Protein AF-A0A914S166-F1 (afdb_monomer_lite)

pLDDT: mean 71.84, std 18.14, range [29.52, 93.69]

Foldseek 3Di:
DVVVVVVVVVVVVVCPDLVNLLVLLVVLQVCLLPWQDFDFDDPDDDDDDVVVVVVVVVVVVVCVVVVPDPDDDPDP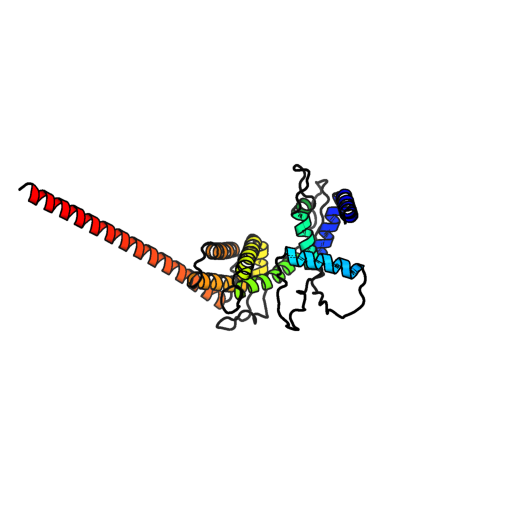VVPGDPRDTSNNVSVVVLVCQQPDDDPPNPDHRSSVVQVVAEEAPPDDDDDDDDPRDHHHDHVVSVLVSLLVVLVVLLLLLQPLLPPDDDDVPVSVVSNVVSLVSLLVQLLDPVSLQVQQVAWDQDPPSVPDPDDDHIFGSNLSLLVSLLVSLVSCVVPVVDPVSNVSSVSSCVSSVVNPPPGDPVSVVSVVVSVVVVVVVVVVVVVVVVVVVVVVVVVVVVVVVVVVVVVVVVVD

Secondary structure (DSSP, 8-state):
-HHHHHHHHHHHHHS-SHHHHHHHHHHHHHHHHH---B-----------HHHHHHHHHHHHHHHHTT--------TTTT-----BHHHHHHHHHHHHHHPPPSSTTS--HHHHHHHH-EETTS-------S----EE-HHHHHHHHHHHHHHHHHHHHHTSSSS-S-HHHHHHHHHHHHHHHHHHHT-HHHHHHHHH-EES--TT---SS---SEEHHHHHHHHHHHHHHHHHHTT--HHHHHHHHHHHHHHGGG--S--HHHHHHHHHHHHHHHHHHHHHHHHHHHHHHHHHHHHHHHHHHHHHHHHHH--

Structure (mmCIF, N/CA/C/O backbone):
data_AF-A0A914S166-F1
#
_entry.id   AF-A0A914S166-F1
#
loop_
_atom_site.group_PDB
_atom_site.id
_atom_site.type_symbol
_atom_site.label_atom_id
_atom_site.label_alt_id
_atom_site.label_comp_id
_atom_site.label_asym_id
_atom_site.label_entity_id
_atom_site.label_seq_id
_atom_site.pdbx_PDB_ins_code
_atom_site.Cartn_x
_atom_site.Cartn_y
_atom_site.Cartn_z
_atom_site.occupancy
_atom_site.B_iso_or_equiv
_atom_site.auth_seq_id
_atom_site.auth_comp_id
_atom_site.auth_asym_id
_atom_site.auth_atom_id
_atom_site.pdbx_PDB_model_num
ATOM 1 N N . MET A 1 1 ? 35.689 -22.144 -7.990 1.00 37.31 1 MET A N 1
ATOM 2 C CA . MET A 1 1 ? 34.820 -21.271 -7.166 1.00 37.31 1 MET A CA 1
ATOM 3 C C . MET A 1 1 ? 35.440 -19.892 -6.905 1.00 37.31 1 MET A C 1
ATOM 5 O O . MET A 1 1 ? 34.821 -18.902 -7.259 1.00 37.31 1 MET A O 1
ATOM 9 N N . ILE A 1 2 ? 36.685 -19.800 -6.417 1.00 35.19 2 ILE A N 1
ATOM 10 C CA . ILE A 1 2 ? 37.398 -18.518 -6.190 1.00 35.19 2 ILE A CA 1
ATOM 11 C C . ILE A 1 2 ? 37.650 -17.719 -7.483 1.00 35.19 2 ILE A C 1
ATOM 13 O O . ILE A 1 2 ? 37.507 -16.504 -7.487 1.00 35.19 2 ILE A O 1
ATOM 17 N N . PHE A 1 3 ? 37.924 -18.393 -8.605 1.00 29.52 3 P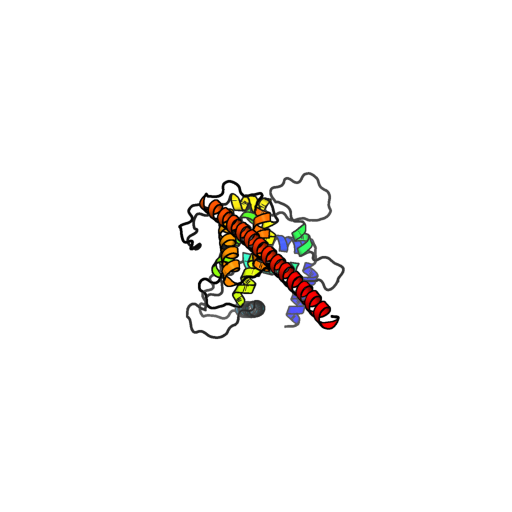HE A N 1
ATOM 18 C CA . PHE A 1 3 ? 38.105 -17.743 -9.913 1.00 29.52 3 PHE A CA 1
ATOM 19 C C . PHE A 1 3 ? 36.840 -17.051 -10.442 1.00 29.52 3 PHE A C 1
ATOM 21 O O . PHE A 1 3 ? 36.934 -15.999 -11.059 1.00 29.52 3 PHE A O 1
ATOM 28 N N . TRP A 1 4 ? 35.655 -17.602 -10.166 1.00 39.66 4 TRP A N 1
ATOM 29 C CA . TRP A 1 4 ? 34.378 -16.983 -10.539 1.00 39.66 4 TRP A CA 1
ATOM 30 C C . TRP A 1 4 ? 34.031 -15.811 -9.631 1.00 39.66 4 TRP A C 1
ATOM 32 O O . TRP A 1 4 ? 33.512 -14.812 -10.111 1.00 39.66 4 TRP A O 1
ATOM 42 N N . TRP A 1 5 ? 34.385 -15.891 -8.348 1.00 41.88 5 TRP A N 1
ATOM 43 C CA . TRP A 1 5 ? 34.299 -14.746 -7.447 1.00 41.88 5 TRP A CA 1
ATOM 44 C C . TRP A 1 5 ? 35.251 -13.633 -7.885 1.00 41.88 5 TRP A C 1
ATOM 46 O O . TRP A 1 5 ? 34.835 -12.490 -7.940 1.00 41.88 5 TRP A O 1
ATOM 56 N N . PHE A 1 6 ? 36.474 -13.953 -8.319 1.00 34.66 6 PHE A N 1
ATOM 57 C CA . PHE A 1 6 ? 37.417 -12.978 -8.880 1.00 34.66 6 PHE A CA 1
ATOM 58 C C . PHE A 1 6 ? 36.983 -12.413 -10.237 1.00 34.66 6 PHE A C 1
ATOM 60 O O . PHE A 1 6 ? 37.240 -11.243 -10.501 1.00 34.66 6 PHE A O 1
ATOM 67 N N . TYR A 1 7 ? 36.320 -13.201 -11.089 1.00 41.81 7 TYR A N 1
ATOM 68 C CA . TYR A 1 7 ? 35.818 -12.748 -12.391 1.00 41.81 7 TYR A CA 1
ATOM 69 C C . TYR A 1 7 ? 34.536 -11.920 -12.251 1.00 41.81 7 TYR A C 1
ATOM 71 O O . TYR A 1 7 ? 34.407 -10.888 -12.898 1.00 41.81 7 TYR A O 1
ATOM 79 N N . ALA A 1 8 ? 33.632 -12.305 -11.345 1.00 47.47 8 ALA A N 1
ATOM 80 C CA . ALA A 1 8 ? 32.478 -11.504 -10.954 1.00 47.47 8 ALA A CA 1
ATOM 81 C C . ALA A 1 8 ? 32.918 -10.230 -10.226 1.00 47.47 8 ALA A C 1
ATOM 83 O O . ALA A 1 8 ? 32.389 -9.175 -10.529 1.00 47.47 8 ALA A O 1
ATOM 84 N N . TYR A 1 9 ? 33.926 -10.292 -9.351 1.00 45.94 9 TYR A N 1
ATOM 85 C CA . TYR A 1 9 ? 34.500 -9.139 -8.652 1.00 45.94 9 TYR A CA 1
ATOM 86 C C . TYR A 1 9 ? 35.299 -8.222 -9.589 1.00 45.94 9 TYR A C 1
ATOM 88 O O . TYR A 1 9 ? 35.203 -7.008 -9.467 1.00 45.94 9 TYR A O 1
ATOM 96 N N . SER A 1 10 ? 36.026 -8.765 -10.574 1.00 37.97 10 SER A N 1
ATOM 97 C CA . SER A 1 10 ? 36.719 -7.972 -11.604 1.00 37.97 10 SER A CA 1
ATOM 98 C C . SER A 1 10 ? 35.735 -7.365 -12.601 1.00 37.97 10 SER A C 1
ATOM 100 O O . SER A 1 10 ? 35.837 -6.178 -12.882 1.00 37.97 10 SER A O 1
ATOM 102 N N . CYS A 1 11 ? 34.709 -8.106 -13.041 1.00 44.31 11 CYS A N 1
ATOM 103 C CA . CYS A 1 11 ? 33.592 -7.529 -13.795 1.00 44.31 11 CYS A CA 1
ATOM 104 C C . CYS A 1 11 ? 32.857 -6.471 -12.966 1.00 44.31 11 CYS A C 1
ATOM 106 O O . CYS A 1 11 ? 32.530 -5.419 -13.489 1.00 44.31 11 CYS A O 1
ATOM 108 N N . TYR A 1 12 ? 32.637 -6.692 -11.671 1.00 49.12 12 TYR A N 1
ATOM 109 C CA . TYR A 1 12 ? 31.997 -5.737 -10.766 1.00 49.12 12 TYR A CA 1
ATOM 110 C C . TYR A 1 12 ? 32.839 -4.465 -10.584 1.00 49.12 12 TYR A C 1
ATOM 112 O O . TYR A 1 12 ? 32.294 -3.362 -10.594 1.00 49.12 12 TYR A O 1
ATOM 120 N N . LYS A 1 13 ? 34.171 -4.593 -10.527 1.00 45.56 13 LYS A N 1
ATOM 121 C CA . LYS A 1 13 ? 35.114 -3.468 -10.453 1.00 45.56 13 LYS A CA 1
ATOM 122 C C . LYS A 1 13 ? 35.232 -2.708 -11.788 1.00 45.56 13 LYS A C 1
ATOM 124 O O . LYS A 1 13 ? 35.343 -1.487 -11.758 1.00 45.56 13 LYS A O 1
ATOM 129 N N . ASP A 1 14 ? 35.095 -3.384 -12.935 1.00 43.22 14 ASP A N 1
ATOM 130 C CA . ASP A 1 14 ? 35.095 -2.783 -14.290 1.00 43.22 14 ASP A CA 1
ATOM 131 C C . ASP A 1 14 ? 33.707 -2.312 -14.796 1.00 43.22 14 ASP A C 1
ATOM 133 O O . ASP A 1 14 ? 33.604 -1.528 -15.746 1.00 43.22 14 ASP A O 1
ATOM 137 N N . ILE A 1 15 ? 32.606 -2.735 -14.162 1.00 49.38 15 ILE A N 1
ATOM 138 C CA . ILE A 1 15 ? 31.235 -2.234 -14.409 1.00 49.38 15 ILE A CA 1
ATOM 139 C C . ILE A 1 15 ? 30.997 -0.887 -13.693 1.00 49.38 15 ILE A C 1
ATOM 141 O O . ILE A 1 15 ? 30.046 -0.172 -14.011 1.00 49.38 15 ILE A O 1
ATOM 145 N N . CYS A 1 16 ? 31.915 -0.460 -12.820 1.00 48.47 16 CYS A N 1
ATOM 146 C CA . CYS A 1 16 ? 31.894 0.809 -12.081 1.00 48.47 16 CYS A CA 1
ATOM 147 C C . CYS A 1 16 ? 32.196 2.067 -12.925 1.00 48.47 16 CYS A C 1
ATOM 149 O O . CYS A 1 16 ? 32.746 3.045 -12.415 1.00 48.47 16 CYS A O 1
ATOM 151 N N . SER A 1 17 ? 31.806 2.098 -14.201 1.00 59.59 17 SER A N 1
ATOM 152 C CA . SER A 1 17 ? 31.623 3.378 -14.893 1.00 59.59 17 SER A CA 1
ATOM 153 C C . SER A 1 17 ? 30.184 3.853 -14.671 1.00 59.59 17 SER A C 1
ATOM 155 O O . SER A 1 17 ? 29.231 3.078 -14.795 1.00 59.59 17 SER A O 1
ATOM 157 N N . SER A 1 18 ? 30.007 5.139 -14.350 1.00 63.53 18 SER A N 1
ATOM 158 C CA . SER A 1 18 ? 28.677 5.753 -14.170 1.00 63.53 18 SER A CA 1
ATOM 159 C C . SER A 1 18 ? 27.742 5.490 -15.367 1.00 63.53 18 SER A C 1
ATOM 161 O O . SER A 1 18 ? 26.543 5.308 -15.189 1.00 63.53 18 SER A O 1
ATOM 163 N N . SER A 1 19 ? 28.292 5.349 -16.581 1.00 67.56 19 SER A N 1
ATOM 164 C CA . SER A 1 19 ? 27.507 5.046 -17.789 1.00 67.56 19 SER A CA 1
ATOM 165 C C . SER A 1 19 ? 26.937 3.621 -17.813 1.00 67.56 19 SER A C 1
ATOM 167 O O . SER A 1 19 ? 25.763 3.441 -18.124 1.00 67.56 19 SER A O 1
ATOM 169 N N . ARG A 1 20 ? 27.734 2.597 -17.470 1.00 72.94 20 ARG A N 1
ATOM 170 C CA . ARG A 1 20 ? 27.307 1.187 -17.578 1.00 72.94 20 ARG A CA 1
ATOM 171 C C . ARG A 1 20 ? 26.302 0.791 -16.500 1.00 72.94 20 ARG A C 1
ATOM 173 O O . ARG A 1 20 ? 25.342 0.084 -16.789 1.00 72.94 20 ARG A O 1
ATOM 180 N N . SER A 1 21 ? 26.495 1.275 -15.275 1.00 74.94 21 SER A N 1
ATOM 181 C CA . SER A 1 21 ? 25.542 1.066 -14.170 1.00 74.94 21 SER A CA 1
ATOM 182 C C . SER A 1 21 ? 24.162 1.661 -14.479 1.00 74.94 21 SER A C 1
ATOM 184 O O . SER A 1 21 ? 23.134 1.043 -14.196 1.00 74.94 21 SER A O 1
ATOM 186 N N . MET A 1 22 ? 24.127 2.815 -15.144 1.00 79.44 22 MET A N 1
ATOM 187 C CA . MET A 1 22 ? 22.895 3.459 -15.595 1.00 79.44 22 MET A CA 1
ATOM 188 C C . MET A 1 22 ? 22.194 2.709 -16.724 1.00 79.44 22 MET A C 1
ATOM 190 O O . MET A 1 22 ? 20.984 2.499 -16.652 1.00 79.44 22 MET A O 1
ATOM 194 N N . GLU A 1 23 ? 22.932 2.273 -17.746 1.00 81.19 23 GLU A N 1
ATOM 195 C CA . GLU A 1 23 ? 22.383 1.447 -18.828 1.00 81.19 23 GLU A CA 1
ATOM 196 C C . GLU A 1 23 ? 21.819 0.127 -18.292 1.00 81.19 23 GLU A C 1
ATOM 198 O O . GLU A 1 23 ? 20.718 -0.271 -18.676 1.00 81.19 23 GLU A O 1
ATOM 203 N N . LEU A 1 24 ? 22.519 -0.503 -17.343 1.00 83.88 24 LEU A N 1
ATOM 204 C CA . LEU A 1 24 ? 22.050 -1.710 -16.670 1.00 83.88 24 LEU A CA 1
ATOM 205 C C . LEU A 1 24 ? 20.780 -1.443 -15.849 1.00 83.88 24 LEU A C 1
ATOM 207 O O . LEU A 1 24 ? 19.807 -2.178 -15.988 1.00 83.88 24 LEU A O 1
ATOM 211 N N . THR A 1 25 ? 20.743 -0.367 -15.055 1.00 85.31 25 THR A N 1
ATOM 212 C CA . THR A 1 25 ? 19.548 0.033 -14.283 1.00 85.31 25 THR A CA 1
ATOM 213 C C . THR A 1 25 ? 18.346 0.250 -15.202 1.00 85.31 25 THR A C 1
ATOM 215 O O . THR A 1 25 ? 17.266 -0.295 -14.963 1.00 85.31 25 THR A O 1
ATOM 218 N N . LYS A 1 26 ? 18.546 0.986 -16.303 1.00 86.25 26 LYS A N 1
ATOM 219 C CA . LYS A 1 26 ? 17.520 1.226 -17.321 1.00 86.25 26 LYS A CA 1
ATOM 220 C C . LYS A 1 26 ? 17.034 -0.082 -17.945 1.00 86.25 26 LYS A C 1
ATOM 222 O O . LYS A 1 26 ? 15.826 -0.269 -18.090 1.00 86.25 26 LYS A O 1
ATOM 227 N N . ALA A 1 27 ? 17.943 -0.982 -18.316 1.00 84.62 27 ALA A N 1
ATOM 228 C CA . ALA A 1 27 ? 17.598 -2.264 -18.925 1.00 84.62 27 ALA A CA 1
ATOM 229 C C . ALA A 1 27 ? 16.803 -3.160 -17.960 1.00 84.62 27 ALA A C 1
ATOM 231 O O . ALA A 1 27 ? 15.781 -3.720 -18.354 1.00 84.62 27 ALA A O 1
ATOM 232 N N . LEU A 1 28 ? 17.217 -3.245 -16.690 1.00 84.62 28 LEU A N 1
ATOM 233 C CA . LEU A 1 28 ? 16.529 -4.035 -15.664 1.00 84.62 28 LEU A CA 1
ATOM 234 C C . LEU A 1 28 ? 15.114 -3.505 -15.388 1.00 84.62 28 LEU A C 1
ATOM 236 O O . LEU A 1 28 ? 14.167 -4.291 -15.355 1.00 84.62 28 LEU A O 1
ATOM 240 N N . LEU A 1 29 ? 14.941 -2.184 -15.273 1.00 85.62 29 LEU A N 1
ATOM 241 C CA . LEU A 1 29 ? 13.614 -1.578 -15.124 1.00 85.62 29 LEU A CA 1
ATOM 242 C C . LEU A 1 29 ? 12.754 -1.752 -16.379 1.00 85.62 29 LEU A C 1
ATOM 244 O O . LEU A 1 29 ? 11.575 -2.067 -16.276 1.00 85.62 29 LEU A O 1
ATOM 248 N N . THR A 1 30 ? 13.330 -1.618 -17.572 1.00 85.69 30 THR A N 1
ATOM 249 C CA . THR A 1 30 ? 12.586 -1.831 -18.825 1.00 85.69 30 THR A CA 1
ATOM 250 C C . THR A 1 30 ? 12.104 -3.281 -18.939 1.00 85.69 30 THR A C 1
ATOM 252 O O . THR A 1 30 ? 10.951 -3.521 -19.300 1.00 85.69 30 THR A O 1
ATOM 255 N N . ASN A 1 31 ? 12.935 -4.252 -18.546 1.00 84.38 31 ASN A N 1
ATOM 256 C CA . ASN A 1 31 ? 12.536 -5.657 -18.458 1.00 84.38 31 ASN A CA 1
ATOM 257 C C . ASN A 1 31 ? 11.403 -5.863 -17.447 1.00 84.38 31 ASN A C 1
ATOM 259 O O . ASN A 1 31 ? 10.479 -6.624 -17.724 1.00 84.38 31 ASN A O 1
ATOM 263 N N . TYR A 1 32 ? 11.430 -5.164 -16.310 1.00 83.62 32 TYR A N 1
ATOM 264 C CA . TYR A 1 32 ? 10.330 -5.189 -15.347 1.00 83.62 32 TYR A CA 1
ATOM 265 C C . TYR A 1 32 ? 9.026 -4.613 -15.892 1.00 83.62 32 TYR A C 1
ATOM 267 O O . TYR A 1 32 ? 7.960 -5.118 -15.559 1.00 83.62 32 TYR A O 1
ATOM 275 N N . LEU A 1 33 ? 9.076 -3.588 -16.740 1.00 83.69 33 LEU A N 1
ATOM 276 C CA . LEU A 1 33 ? 7.866 -3.035 -17.346 1.00 83.69 33 LEU A CA 1
ATOM 277 C C . LEU A 1 33 ? 7.305 -3.950 -18.442 1.00 83.69 33 LEU A C 1
ATOM 279 O O . LEU A 1 33 ? 6.093 -4.122 -18.540 1.00 83.69 33 LEU A O 1
ATOM 283 N N . GLN A 1 34 ? 8.175 -4.565 -19.246 1.00 79.62 34 GLN A N 1
ATOM 284 C CA . GLN A 1 34 ? 7.773 -5.227 -20.493 1.00 79.62 34 GLN A CA 1
ATOM 285 C C . GLN A 1 34 ? 7.688 -6.758 -20.409 1.00 79.62 34 GLN A C 1
ATOM 287 O O . GLN A 1 34 ? 6.891 -7.365 -21.120 1.00 79.62 34 GLN A O 1
ATOM 292 N N . ARG A 1 35 ? 8.499 -7.419 -19.574 1.00 73.75 35 ARG A N 1
ATOM 293 C CA . ARG A 1 35 ? 8.729 -8.877 -19.631 1.00 73.75 35 ARG A CA 1
ATOM 294 C C . ARG A 1 35 ? 8.222 -9.596 -18.383 1.00 73.75 35 ARG A C 1
ATOM 296 O O . ARG A 1 35 ? 8.977 -10.225 -17.644 1.00 73.75 35 ARG A O 1
ATOM 303 N N . ASN A 1 36 ? 6.912 -9.506 -18.166 1.00 67.44 36 ASN A N 1
ATOM 304 C CA . ASN A 1 36 ? 6.235 -10.078 -16.997 1.00 67.44 36 ASN A CA 1
ATOM 305 C C . ASN A 1 36 ? 5.521 -11.406 -17.254 1.00 67.44 36 ASN A C 1
ATOM 307 O O . ASN A 1 36 ? 4.833 -11.904 -16.365 1.00 67.44 36 ASN A O 1
ATOM 311 N N . THR A 1 37 ? 5.684 -11.983 -18.443 1.00 67.50 37 THR A N 1
ATOM 312 C CA . THR A 1 37 ? 5.176 -13.318 -18.742 1.00 67.50 37 THR A CA 1
ATOM 313 C C . THR A 1 37 ? 5.906 -14.343 -17.873 1.00 67.50 37 THR A C 1
ATOM 315 O O . THR A 1 37 ? 7.141 -14.381 -17.901 1.00 67.50 37 THR A O 1
ATOM 318 N N . PRO A 1 38 ? 5.177 -15.140 -17.082 1.00 59.97 38 PRO A N 1
ATOM 319 C CA . PRO A 1 38 ? 5.784 -16.149 -16.235 1.00 59.97 38 PRO A CA 1
ATOM 320 C C . PRO A 1 38 ? 6.428 -17.256 -17.073 1.00 59.97 38 PRO A C 1
ATOM 322 O O . PRO A 1 38 ? 5.805 -17.760 -18.008 1.00 59.97 38 PRO A O 1
ATOM 325 N N . TYR A 1 39 ? 7.653 -17.660 -16.728 1.00 55.44 39 TYR A N 1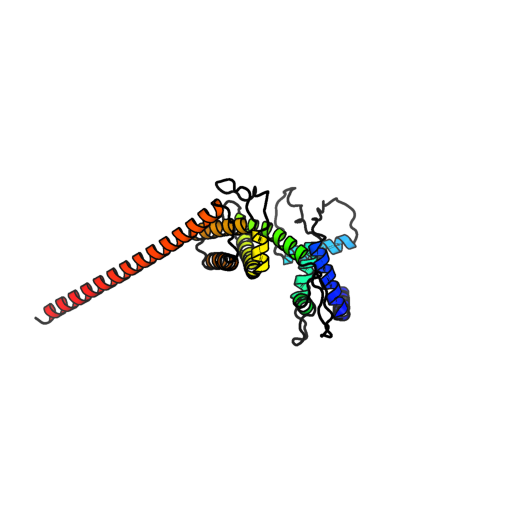
ATOM 326 C CA . TYR A 1 39 ? 8.224 -18.884 -17.282 1.00 55.44 39 TYR A CA 1
ATOM 327 C C . TYR A 1 39 ? 7.618 -20.073 -16.537 1.00 55.44 39 TYR A C 1
ATOM 329 O O . TYR A 1 39 ? 7.848 -20.249 -15.342 1.00 55.44 39 TYR A O 1
ATOM 337 N N . VAL A 1 40 ? 6.817 -20.881 -17.231 1.00 51.34 40 VAL A N 1
ATOM 338 C CA . VAL A 1 40 ? 6.383 -22.181 -16.713 1.00 51.34 40 VAL A CA 1
ATOM 339 C C . VAL A 1 40 ? 7.470 -23.181 -17.075 1.00 51.34 40 VAL A C 1
ATOM 341 O O . VAL A 1 40 ? 7.494 -23.710 -18.186 1.00 51.34 40 VAL A O 1
ATOM 344 N N . THR A 1 41 ? 8.402 -23.417 -16.156 1.00 45.41 41 THR A N 1
ATOM 345 C CA . THR A 1 41 ? 9.384 -24.487 -16.322 1.00 45.41 41 THR A CA 1
ATOM 346 C C . THR A 1 41 ? 8.681 -25.809 -16.036 1.00 45.41 41 THR A C 1
ATOM 348 O O . THR A 1 41 ? 8.606 -26.244 -14.889 1.00 45.41 41 THR A O 1
ATOM 351 N N . LYS A 1 42 ? 8.143 -26.469 -17.067 1.00 40.50 42 LYS A N 1
ATOM 352 C CA . LYS A 1 42 ? 7.901 -27.910 -16.960 1.00 40.50 42 LYS A CA 1
ATOM 353 C C . LYS A 1 42 ? 9.279 -28.559 -16.828 1.00 40.50 42 LYS A C 1
ATOM 355 O O . LYS A 1 42 ? 10.118 -28.371 -17.705 1.00 40.50 42 LYS A O 1
ATOM 360 N N . ARG A 1 43 ? 9.539 -29.271 -15.725 1.00 42.56 43 ARG A N 1
ATOM 361 C CA . ARG A 1 43 ? 10.679 -30.197 -15.628 1.00 42.56 43 ARG A CA 1
ATOM 362 C C . ARG A 1 43 ? 10.439 -31.328 -16.635 1.00 42.56 43 ARG A C 1
ATOM 364 O O . ARG A 1 43 ? 9.979 -32.401 -16.266 1.00 42.56 43 ARG A O 1
ATOM 371 N N . GLU A 1 44 ? 10.691 -31.083 -17.915 1.00 36.59 44 GLU A N 1
ATOM 372 C CA . GLU A 1 44 ? 10.918 -32.181 -18.846 1.00 36.59 44 GLU A CA 1
ATOM 373 C C . GLU A 1 44 ? 12.287 -32.773 -18.511 1.00 36.59 44 GLU A C 1
ATOM 375 O O . GLU A 1 44 ? 13.285 -32.060 -18.374 1.00 36.59 44 GLU A O 1
ATOM 380 N N . LYS A 1 45 ? 12.304 -34.084 -18.260 1.00 44.19 45 LYS A N 1
ATOM 381 C CA . LYS A 1 45 ? 13.541 -34.840 -18.101 1.00 44.19 45 LYS A CA 1
ATOM 382 C C . LYS A 1 45 ? 14.295 -34.798 -19.438 1.00 44.19 45 LYS A C 1
ATOM 384 O O . LYS A 1 45 ? 13.733 -35.209 -20.446 1.00 44.19 45 LYS A O 1
ATOM 389 N N . GLU A 1 46 ? 15.567 -34.393 -19.347 1.00 37.84 46 GLU A N 1
ATOM 390 C CA . GLU A 1 46 ? 16.697 -34.557 -20.292 1.00 37.84 46 GLU A CA 1
ATOM 391 C C . GLU A 1 46 ? 17.088 -33.362 -21.193 1.00 37.84 46 GLU A C 1
ATOM 393 O O . GLU A 1 46 ? 16.228 -32.587 -21.601 1.00 37.84 46 GLU A O 1
ATOM 398 N N . PRO A 1 47 ? 18.372 -33.232 -21.610 1.00 43.44 47 PRO A N 1
ATOM 399 C CA . PRO A 1 47 ? 19.632 -33.652 -20.992 1.00 43.44 47 PRO A CA 1
ATOM 400 C C . PRO A 1 47 ? 20.339 -32.457 -20.317 1.00 43.44 47 PRO A C 1
ATOM 402 O O . PRO A 1 47 ? 20.192 -31.297 -20.708 1.00 43.44 47 PRO A O 1
ATOM 405 N N . GLU A 1 48 ? 21.127 -32.738 -19.283 1.00 51.06 48 GLU A N 1
ATOM 406 C CA . GLU A 1 48 ? 21.842 -31.739 -18.487 1.00 51.06 48 GLU A CA 1
ATOM 407 C C . GLU A 1 48 ? 22.880 -30.972 -19.320 1.00 51.06 48 GLU A C 1
ATOM 409 O O . GLU A 1 48 ? 24.036 -31.367 -19.464 1.00 51.06 48 GLU A O 1
ATOM 414 N N . SER A 1 49 ? 22.484 -29.809 -19.840 1.00 49.44 49 SER A N 1
ATOM 415 C CA . SER A 1 49 ? 23.451 -28.780 -20.203 1.00 49.44 49 SER A CA 1
ATOM 416 C C . SER A 1 49 ? 24.115 -28.287 -18.920 1.00 49.44 49 SER A C 1
ATOM 418 O O . SER A 1 49 ? 23.432 -27.835 -18.000 1.00 49.44 49 SER A O 1
ATOM 420 N N . ILE A 1 50 ? 25.448 -28.327 -18.867 1.00 54.88 50 ILE A N 1
ATOM 421 C CA . ILE A 1 50 ? 26.260 -27.834 -17.738 1.00 54.88 50 ILE A CA 1
ATOM 422 C C . ILE A 1 50 ? 25.833 -26.410 -17.336 1.00 54.88 50 ILE A C 1
ATOM 424 O O . ILE A 1 50 ? 25.814 -26.067 -16.158 1.00 54.88 50 ILE A O 1
ATOM 428 N N . VAL A 1 51 ? 25.412 -25.593 -18.307 1.00 45.72 51 VAL A N 1
ATOM 429 C CA . VAL A 1 51 ? 24.914 -24.230 -18.075 1.00 45.72 51 VAL A CA 1
ATOM 430 C C . VAL A 1 51 ? 23.573 -24.223 -17.325 1.00 45.72 51 VAL A C 1
ATOM 432 O O . VAL A 1 51 ? 23.388 -23.410 -16.421 1.00 45.72 51 VAL A O 1
ATOM 435 N N . LEU A 1 52 ? 22.659 -25.146 -17.644 1.00 50.16 52 LEU A N 1
ATOM 436 C CA . LEU A 1 52 ? 21.383 -25.305 -16.934 1.00 50.16 52 LEU A CA 1
ATOM 437 C C . LEU A 1 52 ? 21.592 -25.896 -15.532 1.00 50.16 52 LEU A C 1
ATOM 439 O O . LEU A 1 52 ? 20.931 -25.458 -14.594 1.00 50.16 52 LEU A O 1
ATOM 443 N N . GLY A 1 53 ? 22.560 -26.802 -15.365 1.00 50.66 53 GLY A N 1
ATOM 444 C CA . GLY A 1 53 ? 22.954 -27.332 -14.053 1.00 50.66 53 GLY A CA 1
ATOM 445 C C . GLY A 1 53 ? 23.546 -26.264 -13.124 1.00 50.66 53 GLY A C 1
ATOM 446 O O . GLY A 1 53 ? 23.249 -26.235 -11.930 1.00 50.66 53 GLY A O 1
ATOM 447 N N . LEU A 1 54 ? 24.322 -25.322 -13.671 1.00 51.78 54 LEU A N 1
ATOM 448 C CA . LEU A 1 54 ? 24.844 -24.177 -12.915 1.00 51.78 54 LEU A CA 1
ATOM 449 C C . LEU A 1 54 ? 23.757 -23.144 -12.588 1.00 51.78 54 LEU A C 1
ATOM 451 O O . LEU A 1 54 ? 23.742 -22.593 -11.492 1.00 51.78 54 LEU A O 1
ATOM 455 N N . ALA A 1 55 ? 22.823 -22.887 -13.505 1.00 48.09 55 ALA A N 1
ATOM 456 C CA . ALA A 1 55 ? 21.690 -22.007 -13.224 1.00 48.09 55 ALA A CA 1
ATOM 457 C C . ALA A 1 55 ? 20.760 -22.603 -12.151 1.00 48.09 55 ALA A C 1
ATOM 459 O O . ALA A 1 55 ? 20.300 -21.880 -11.267 1.00 48.09 55 ALA A O 1
ATOM 460 N N . ALA A 1 56 ? 20.539 -23.921 -12.182 1.00 51.38 56 ALA A N 1
ATOM 461 C CA . ALA A 1 56 ? 19.758 -24.637 -11.178 1.00 51.38 56 ALA A CA 1
ATOM 462 C C . ALA A 1 56 ? 20.415 -24.588 -9.791 1.00 51.38 56 ALA A C 1
ATOM 464 O O . ALA A 1 56 ? 19.718 -24.363 -8.807 1.00 51.38 56 ALA A O 1
ATOM 465 N N . SER A 1 57 ? 21.745 -24.708 -9.694 1.00 52.09 57 SER A N 1
ATOM 466 C CA . SER A 1 57 ? 22.438 -24.603 -8.403 1.00 52.09 57 SER A CA 1
ATOM 467 C C . SER A 1 57 ? 22.366 -23.190 -7.812 1.00 52.09 57 SER A C 1
ATOM 469 O O . SER A 1 57 ? 22.126 -23.041 -6.614 1.00 52.09 57 SER A O 1
ATOM 471 N N . VAL A 1 58 ? 22.466 -22.144 -8.642 1.00 53.38 58 VAL A N 1
ATOM 472 C CA . VAL A 1 58 ? 22.236 -20.753 -8.210 1.00 53.38 58 VAL A CA 1
ATOM 473 C C . VAL A 1 58 ? 20.780 -20.548 -7.770 1.00 53.38 58 VAL A C 1
ATOM 475 O O . VAL A 1 58 ? 20.530 -19.870 -6.775 1.00 53.38 58 VAL A O 1
ATOM 478 N N . TRP A 1 59 ? 19.821 -21.174 -8.457 1.00 59.81 59 TRP A N 1
ATOM 479 C CA . TRP A 1 59 ? 18.396 -21.117 -8.118 1.00 59.81 59 TRP A CA 1
ATOM 480 C C . TRP A 1 59 ? 18.048 -21.856 -6.816 1.00 59.81 59 TRP A C 1
ATOM 482 O O . TRP A 1 59 ? 17.244 -21.363 -6.027 1.00 59.81 59 TRP A O 1
ATOM 492 N N . SER A 1 60 ? 18.668 -23.005 -6.542 1.00 46.66 60 SER A N 1
ATOM 493 C CA . SER A 1 60 ? 18.518 -23.720 -5.267 1.00 46.66 60 SER A CA 1
ATOM 494 C C . SER A 1 60 ? 19.096 -22.918 -4.100 1.00 46.66 60 SER A C 1
ATOM 496 O O . SER A 1 60 ? 18.453 -22.796 -3.061 1.00 46.66 60 SER A O 1
ATOM 498 N N . VAL A 1 61 ? 20.258 -22.282 -4.283 1.00 51.38 61 VAL A N 1
ATOM 499 C CA . VAL A 1 61 ? 20.838 -21.382 -3.269 1.00 51.38 61 VAL A CA 1
ATOM 500 C C . VAL A 1 61 ? 19.942 -20.160 -3.032 1.00 51.38 61 VAL A C 1
ATOM 502 O O . VAL A 1 61 ? 19.780 -19.731 -1.892 1.00 51.38 61 VAL A O 1
ATOM 505 N N . MET A 1 62 ? 19.312 -19.627 -4.083 1.00 50.66 62 MET A N 1
ATOM 506 C CA . MET A 1 62 ? 18.355 -18.521 -3.984 1.00 50.66 62 MET A CA 1
ATOM 507 C C . MET A 1 62 ? 17.108 -18.897 -3.169 1.00 50.66 62 MET A C 1
ATOM 509 O O . MET A 1 62 ? 16.663 -18.107 -2.341 1.00 50.66 62 MET A O 1
ATOM 513 N N . GLN A 1 63 ? 16.553 -20.096 -3.374 1.00 54.25 63 GLN A N 1
ATOM 514 C CA . GLN A 1 63 ? 15.398 -20.596 -2.613 1.00 54.25 63 GLN A CA 1
ATOM 515 C C . GLN A 1 63 ? 15.734 -20.806 -1.134 1.00 54.25 63 GLN A C 1
ATOM 517 O O . GLN A 1 63 ? 14.952 -20.432 -0.261 1.00 54.25 63 GLN A O 1
ATOM 522 N N . LEU A 1 64 ? 16.937 -21.309 -0.861 1.00 47.91 64 LEU A N 1
ATOM 523 C CA . LEU A 1 64 ? 17.438 -21.528 0.493 1.00 47.91 64 LEU A CA 1
ATOM 524 C C . LEU A 1 64 ? 17.688 -20.195 1.222 1.00 47.91 64 LEU A C 1
ATOM 526 O O . LEU A 1 64 ? 17.336 -20.044 2.388 1.00 47.91 64 LEU A O 1
ATOM 530 N N . ALA A 1 65 ? 18.198 -19.180 0.515 1.00 39.66 65 ALA A N 1
ATOM 531 C CA . ALA A 1 65 ? 18.336 -17.818 1.036 1.00 39.66 65 ALA A CA 1
ATOM 532 C C . ALA A 1 65 ? 16.987 -17.091 1.216 1.00 39.66 65 ALA A C 1
ATOM 534 O O . ALA A 1 65 ? 16.878 -16.196 2.053 1.00 39.66 65 ALA A O 1
ATOM 535 N N . ALA A 1 66 ? 15.960 -17.476 0.452 1.00 43.44 66 ALA A N 1
ATOM 536 C CA . ALA A 1 66 ? 14.592 -16.972 0.570 1.00 43.44 66 ALA A CA 1
ATOM 537 C C . ALA A 1 66 ? 13.748 -17.714 1.630 1.00 43.44 66 ALA A C 1
ATOM 539 O O . ALA A 1 66 ? 12.582 -17.367 1.816 1.00 43.44 66 ALA A O 1
ATOM 540 N N . GLY A 1 67 ? 14.320 -18.701 2.333 1.00 39.22 67 GLY A N 1
ATOM 541 C CA . GLY A 1 67 ? 13.653 -19.436 3.412 1.00 39.22 67 GLY A CA 1
ATOM 542 C C . GLY A 1 67 ? 12.637 -20.486 2.948 1.00 39.22 67 GLY A C 1
ATOM 543 O O . GLY A 1 67 ? 11.720 -20.804 3.702 1.00 39.22 67 GLY A O 1
ATOM 544 N N . TYR A 1 68 ? 12.763 -21.004 1.722 1.00 44.47 68 TYR A N 1
ATOM 545 C CA . TYR A 1 68 ? 11.946 -22.122 1.241 1.00 44.47 68 TYR A CA 1
ATOM 546 C C . TYR A 1 68 ? 12.523 -23.438 1.792 1.00 44.47 68 TYR A C 1
ATOM 548 O O . TYR A 1 68 ? 13.641 -23.814 1.445 1.00 44.47 68 TYR A O 1
ATOM 556 N N . ASP A 1 69 ? 11.793 -24.096 2.694 1.00 38.12 69 ASP A N 1
ATOM 557 C CA . ASP A 1 69 ? 12.210 -25.342 3.347 1.00 38.12 69 ASP A CA 1
ATOM 558 C C . ASP A 1 69 ? 11.839 -26.545 2.458 1.00 38.12 69 ASP A C 1
ATOM 560 O O . ASP A 1 69 ? 10.660 -26.846 2.259 1.00 38.12 69 ASP A O 1
ATOM 564 N N . GLU A 1 70 ? 12.835 -27.220 1.877 1.00 46.75 70 GLU A N 1
ATOM 565 C CA . GLU A 1 70 ? 12.653 -28.491 1.163 1.00 46.75 70 GLU A CA 1
ATOM 566 C C . GLU A 1 70 ? 12.523 -29.633 2.183 1.00 46.75 70 GLU A C 1
ATOM 568 O O . GLU A 1 70 ? 13.437 -30.441 2.352 1.00 46.75 70 GLU A O 1
ATOM 573 N N . THR A 1 71 ? 11.390 -29.735 2.881 1.00 35.84 71 THR A N 1
ATOM 574 C CA . THR A 1 71 ? 11.087 -30.942 3.662 1.00 35.84 71 THR A CA 1
ATOM 575 C C . THR A 1 71 ? 9.682 -31.492 3.386 1.00 35.84 71 THR A C 1
ATOM 577 O O . THR A 1 71 ? 8.677 -31.045 3.919 1.00 35.84 71 THR A O 1
ATOM 580 N N . ASN A 1 72 ? 9.682 -32.561 2.580 1.00 35.44 72 ASN A N 1
ATOM 581 C CA . ASN A 1 72 ? 8.736 -33.684 2.532 1.00 35.44 72 ASN A CA 1
ATOM 582 C C . ASN A 1 72 ? 7.286 -33.452 2.064 1.00 35.44 72 ASN A C 1
ATOM 584 O O . ASN A 1 72 ? 6.422 -33.017 2.817 1.00 35.44 72 ASN A O 1
ATOM 588 N N . GLY A 1 73 ? 6.979 -33.988 0.878 1.00 29.92 73 GLY A N 1
ATOM 589 C CA . GLY A 1 73 ? 5.619 -34.350 0.475 1.00 29.92 73 GLY A CA 1
ATOM 590 C C . GLY A 1 73 ? 5.566 -34.812 -0.977 1.00 29.92 73 GLY A C 1
ATOM 591 O O . GLY A 1 73 ? 5.824 -34.028 -1.883 1.00 29.92 73 GLY A O 1
ATOM 592 N N . TYR A 1 74 ? 5.266 -36.092 -1.200 1.00 36.31 74 TYR A N 1
ATOM 593 C CA . TYR A 1 74 ? 4.956 -36.649 -2.517 1.00 36.31 74 TYR A CA 1
ATOM 594 C C . TYR A 1 74 ? 3.608 -36.093 -3.003 1.00 36.31 74 TYR A C 1
ATOM 596 O O . TYR A 1 74 ? 2.596 -36.768 -2.875 1.00 36.31 74 TYR A O 1
ATOM 604 N N . ASP A 1 75 ? 3.597 -34.878 -3.545 1.00 30.95 75 ASP A N 1
ATOM 605 C CA . ASP A 1 75 ? 2.469 -34.346 -4.311 1.00 30.95 75 ASP A CA 1
ATOM 606 C C . ASP A 1 75 ? 2.972 -33.932 -5.696 1.00 30.95 75 ASP A C 1
ATOM 608 O O . ASP A 1 75 ? 3.903 -33.133 -5.833 1.00 30.95 75 ASP A O 1
ATOM 612 N N . GLU A 1 76 ? 2.361 -34.486 -6.746 1.00 39.62 76 GLU A N 1
ATOM 613 C CA . GLU A 1 76 ? 2.692 -34.196 -8.149 1.00 39.62 76 GLU A CA 1
ATOM 614 C C . GLU A 1 76 ? 2.515 -32.705 -8.515 1.00 39.62 76 GLU A C 1
ATOM 616 O O . GLU A 1 76 ? 3.119 -32.241 -9.482 1.00 39.62 76 GLU A O 1
ATOM 621 N N . ASP A 1 77 ? 1.806 -31.927 -7.687 1.00 36.38 77 ASP A N 1
ATOM 622 C CA . ASP A 1 77 ? 1.625 -30.474 -7.820 1.00 36.38 77 ASP A CA 1
ATOM 623 C C . ASP A 1 77 ? 2.715 -29.620 -7.131 1.00 36.38 77 ASP A C 1
ATOM 625 O O . ASP A 1 77 ? 2.791 -28.412 -7.362 1.00 36.38 77 ASP A O 1
ATOM 629 N N . ALA A 1 78 ? 3.621 -30.214 -6.341 1.00 38.12 78 ALA A N 1
ATOM 630 C CA . ALA A 1 78 ? 4.704 -29.487 -5.658 1.00 38.12 78 ALA A CA 1
ATOM 631 C C . ALA A 1 78 ? 5.907 -29.149 -6.569 1.00 38.12 78 ALA A C 1
ATOM 633 O O . ALA A 1 78 ? 6.841 -28.465 -6.154 1.00 38.12 78 ALA A O 1
ATOM 634 N N . ASN A 1 79 ? 5.901 -29.605 -7.829 1.00 36.47 79 ASN A N 1
ATOM 635 C CA . ASN A 1 79 ? 6.988 -29.375 -8.792 1.00 36.47 79 ASN A CA 1
ATOM 636 C C . ASN A 1 79 ? 6.854 -28.080 -9.614 1.00 36.47 79 ASN A C 1
ATOM 638 O O . ASN A 1 79 ? 7.704 -27.804 -10.467 1.00 36.47 79 ASN A O 1
ATOM 642 N N . LEU A 1 80 ? 5.818 -27.270 -9.386 1.00 41.53 80 LEU A N 1
ATOM 643 C CA . LEU A 1 80 ? 5.718 -25.950 -10.000 1.00 41.53 80 LEU A CA 1
ATOM 644 C C . LEU A 1 80 ? 6.572 -24.954 -9.212 1.00 41.53 80 LEU A C 1
ATOM 646 O O . LEU A 1 80 ? 6.126 -24.359 -8.234 1.00 41.53 80 LEU A O 1
ATOM 650 N N . ILE A 1 81 ? 7.805 -24.741 -9.684 1.00 47.56 81 ILE A N 1
ATOM 651 C CA . ILE A 1 81 ? 8.594 -23.555 -9.328 1.00 47.56 81 ILE A CA 1
ATOM 652 C C . ILE A 1 81 ? 7.662 -22.344 -9.490 1.00 47.56 81 ILE A C 1
ATOM 654 O O . ILE A 1 81 ? 7.023 -22.230 -10.545 1.00 47.56 81 ILE A O 1
ATOM 658 N N . PRO A 1 82 ? 7.544 -21.454 -8.484 1.00 48.75 82 PRO A N 1
ATOM 659 C CA . PRO A 1 82 ? 6.672 -20.300 -8.597 1.00 48.75 82 PRO A CA 1
ATOM 660 C C . PRO A 1 82 ? 7.040 -19.544 -9.876 1.00 48.75 82 PRO A C 1
ATOM 662 O O . PRO A 1 82 ? 8.229 -19.317 -10.116 1.00 48.75 82 PRO A O 1
ATOM 665 N N . PRO A 1 83 ? 6.058 -19.193 -10.719 1.00 51.00 83 PRO A N 1
ATOM 666 C CA . PRO A 1 83 ? 6.317 -18.608 -12.022 1.00 51.00 83 PRO A CA 1
ATOM 667 C C . PRO A 1 83 ? 7.073 -17.278 -11.884 1.00 51.00 83 PRO A C 1
ATOM 669 O O . PRO A 1 83 ? 6.480 -16.217 -11.691 1.00 51.00 83 PRO A O 1
ATOM 672 N N . ALA A 1 84 ? 8.400 -17.327 -11.972 1.00 59.28 84 ALA A N 1
ATOM 673 C CA . ALA A 1 84 ? 9.244 -16.147 -11.953 1.00 59.28 84 ALA A CA 1
ATOM 674 C C . ALA A 1 84 ? 9.270 -15.569 -13.368 1.00 59.28 84 ALA A C 1
ATOM 676 O O . ALA A 1 84 ? 9.590 -16.262 -14.333 1.00 59.28 84 ALA A O 1
ATOM 677 N N . SER A 1 85 ? 8.898 -14.300 -13.515 1.00 74.31 85 SER A N 1
ATOM 678 C CA . SER A 1 85 ? 9.036 -13.600 -14.787 1.00 74.31 85 SER A CA 1
ATOM 679 C C . SER A 1 85 ? 10.444 -13.023 -14.912 1.00 74.31 85 SER A C 1
ATOM 681 O O . SER A 1 85 ? 11.126 -12.761 -13.915 1.00 74.31 85 SER A O 1
ATOM 683 N N . LEU A 1 86 ? 10.897 -12.761 -16.140 1.00 76.00 86 LEU A N 1
ATOM 684 C CA . LEU A 1 86 ? 12.168 -12.055 -16.324 1.00 76.00 86 LEU A CA 1
ATOM 685 C C . LEU A 1 86 ? 12.143 -10.692 -15.616 1.00 76.00 86 LEU A C 1
ATOM 687 O O . LEU A 1 86 ? 13.151 -10.257 -15.062 1.00 76.00 86 LEU A O 1
ATOM 691 N N . GLY A 1 87 ? 10.980 -10.040 -15.604 1.00 74.31 87 GLY A N 1
ATOM 692 C CA . GLY A 1 87 ? 10.751 -8.792 -14.895 1.00 74.31 87 GLY A CA 1
ATOM 693 C C . GLY A 1 87 ? 10.965 -8.913 -13.387 1.00 74.31 87 GLY A C 1
ATOM 694 O O . GLY A 1 87 ? 11.666 -8.078 -12.819 1.00 74.31 87 GLY A O 1
ATOM 695 N N . SER A 1 88 ? 10.441 -9.958 -12.735 1.00 74.62 88 SER A N 1
ATOM 696 C CA . SER A 1 88 ? 10.638 -10.147 -11.290 1.00 74.62 88 SER A CA 1
ATOM 697 C C . SER A 1 88 ? 12.102 -10.411 -10.942 1.00 74.62 88 SER A C 1
ATOM 699 O O . SER A 1 88 ? 12.618 -9.826 -9.993 1.00 74.62 88 SER A O 1
ATOM 701 N N . LEU A 1 89 ? 12.800 -11.220 -11.748 1.00 79.31 89 LEU A N 1
ATOM 702 C CA . LEU A 1 89 ? 14.236 -11.466 -11.572 1.00 79.31 89 LEU A CA 1
ATOM 703 C C . LEU A 1 89 ? 15.067 -10.198 -11.800 1.00 79.31 89 LEU A C 1
ATOM 705 O O . LEU A 1 89 ? 16.027 -9.949 -11.074 1.00 79.31 89 LEU A O 1
ATOM 709 N N . SER A 1 90 ? 14.671 -9.367 -12.767 1.00 80.44 90 SER A N 1
ATOM 710 C CA . SER A 1 90 ? 15.361 -8.111 -13.076 1.00 80.44 90 SER A CA 1
ATOM 711 C C . SER A 1 90 ? 15.272 -7.106 -11.924 1.00 80.44 90 SER A C 1
ATOM 713 O O . SER A 1 90 ? 16.285 -6.508 -11.566 1.00 80.44 90 SER A O 1
ATOM 715 N N . VAL A 1 91 ? 14.096 -6.940 -11.304 1.00 81.50 91 VAL A N 1
ATOM 716 C CA . VAL A 1 91 ? 13.939 -6.054 -10.131 1.00 81.50 91 VAL A CA 1
ATOM 717 C C . VAL A 1 91 ? 14.640 -6.614 -8.907 1.00 81.50 91 VAL A C 1
ATOM 719 O O . VAL A 1 91 ? 15.221 -5.851 -8.146 1.00 81.50 91 VAL A O 1
ATOM 722 N N . LEU A 1 92 ? 14.624 -7.932 -8.716 1.00 78.06 92 LEU A N 1
ATOM 723 C CA . LEU A 1 92 ? 15.298 -8.556 -7.583 1.00 78.06 92 LEU A CA 1
ATOM 724 C C . LEU A 1 92 ? 16.819 -8.396 -7.668 1.00 78.06 92 LEU A C 1
ATOM 726 O O . LEU A 1 92 ? 17.466 -8.064 -6.676 1.00 78.06 92 LEU A O 1
ATOM 730 N N . LEU A 1 93 ? 17.380 -8.554 -8.870 1.00 80.00 93 LEU A N 1
ATOM 731 C CA . LEU A 1 93 ? 18.781 -8.244 -9.129 1.00 80.00 93 LEU A CA 1
ATOM 732 C C . LEU A 1 93 ? 19.067 -6.759 -8.882 1.00 80.00 93 LEU A C 1
ATOM 734 O O . LEU A 1 93 ? 20.045 -6.432 -8.217 1.00 80.00 93 LEU A O 1
ATOM 738 N N . LEU A 1 94 ? 18.203 -5.863 -9.366 1.00 79.88 94 LEU A N 1
ATOM 739 C CA . LEU A 1 94 ? 18.350 -4.424 -9.152 1.00 79.88 94 LEU A CA 1
ATOM 740 C C . LEU A 1 94 ? 18.297 -4.043 -7.666 1.00 79.88 94 LEU A C 1
ATOM 742 O O . LEU A 1 94 ? 19.091 -3.218 -7.224 1.00 79.88 94 LEU A O 1
ATOM 746 N N . L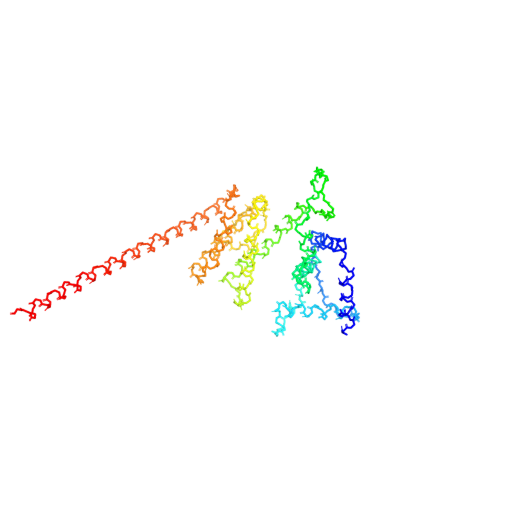EU A 1 95 ? 17.408 -4.668 -6.890 1.00 82.00 95 LEU A N 1
ATOM 747 C CA . LEU A 1 95 ? 17.314 -4.485 -5.445 1.00 82.00 95 LEU A CA 1
ATOM 748 C C . LEU A 1 95 ? 18.608 -4.927 -4.759 1.00 82.00 95 LEU A C 1
ATOM 750 O O . LEU A 1 95 ? 19.149 -4.183 -3.949 1.00 82.00 95 LEU A O 1
ATOM 754 N N . ASN A 1 96 ? 19.142 -6.097 -5.119 1.00 78.56 96 ASN A N 1
ATOM 755 C CA . ASN A 1 96 ? 20.408 -6.582 -4.572 1.00 78.56 96 ASN A CA 1
ATOM 756 C C . ASN A 1 96 ? 21.560 -5.613 -4.898 1.00 78.56 96 ASN A C 1
ATOM 758 O O . ASN A 1 96 ? 22.296 -5.200 -4.004 1.00 78.56 96 ASN A O 1
ATOM 762 N N . LEU A 1 97 ? 21.641 -5.149 -6.151 1.00 80.81 97 LEU A N 1
ATOM 763 C CA . LEU A 1 97 ? 22.631 -4.160 -6.583 1.00 80.81 97 LEU A CA 1
ATOM 764 C C . LEU A 1 97 ? 22.493 -2.822 -5.843 1.00 80.81 97 LEU A C 1
ATOM 766 O O . LEU A 1 97 ? 23.507 -2.222 -5.495 1.00 80.81 97 LEU A O 1
ATOM 770 N N . ALA A 1 98 ? 21.271 -2.358 -5.570 1.00 79.12 98 ALA A N 1
ATOM 771 C CA . ALA A 1 98 ? 21.014 -1.110 -4.848 1.00 79.12 98 ALA A CA 1
ATOM 772 C C . ALA A 1 98 ? 21.258 -1.224 -3.331 1.00 79.12 98 ALA A C 1
ATOM 774 O O . ALA A 1 98 ? 21.655 -0.244 -2.696 1.00 79.12 98 ALA A O 1
ATOM 775 N N . CYS A 1 99 ? 21.030 -2.404 -2.748 1.00 77.00 99 CYS A N 1
ATOM 776 C CA . CYS A 1 99 ? 21.245 -2.685 -1.328 1.00 77.00 99 CYS A CA 1
ATOM 777 C C . CYS A 1 99 ? 22.696 -3.060 -0.996 1.00 77.00 99 CYS A C 1
ATOM 779 O O . CYS A 1 99 ? 23.071 -3.039 0.177 1.00 77.00 99 CYS A O 1
ATOM 781 N N . HIS A 1 100 ? 23.519 -3.388 -1.995 1.00 71.56 100 HIS A N 1
ATOM 782 C CA . HIS A 1 100 ? 24.921 -3.713 -1.776 1.00 71.56 100 HIS A CA 1
ATOM 783 C C . HIS A 1 100 ? 25.693 -2.498 -1.234 1.00 71.56 100 HIS A C 1
ATOM 785 O O . HIS A 1 100 ? 25.683 -1.412 -1.825 1.00 71.56 100 HIS A O 1
ATOM 791 N N . GLN A 1 101 ? 26.373 -2.685 -0.103 1.00 64.06 101 GLN A N 1
ATOM 792 C CA . GLN A 1 101 ? 27.241 -1.674 0.495 1.00 64.06 101 GLN A CA 1
ATOM 793 C C . GLN A 1 101 ? 28.634 -1.779 -0.126 1.00 64.06 101 GLN A C 1
ATOM 795 O O . GLN A 1 101 ? 29.226 -2.855 -0.152 1.00 64.06 101 GLN A O 1
ATOM 800 N N . ASN A 1 102 ? 29.152 -0.669 -0.650 1.00 60.62 102 ASN A N 1
ATOM 801 C CA . ASN A 1 102 ? 30.506 -0.633 -1.190 1.00 60.62 102 ASN A CA 1
ATOM 802 C C . ASN A 1 102 ? 31.519 -0.650 -0.030 1.00 60.62 102 ASN A C 1
ATOM 804 O O . ASN A 1 102 ? 31.301 0.027 0.973 1.00 60.62 102 ASN A O 1
ATOM 808 N N . ALA A 1 103 ? 32.611 -1.410 -0.156 1.00 56.50 103 ALA A N 1
ATOM 809 C CA . ALA A 1 103 ? 33.625 -1.540 0.900 1.00 56.50 103 ALA A CA 1
ATOM 810 C C . ALA A 1 103 ? 34.308 -0.197 1.239 1.00 56.50 103 ALA A C 1
ATOM 812 O O . ALA A 1 103 ? 34.755 0.009 2.366 1.00 56.50 103 ALA A O 1
ATOM 813 N N . ASP A 1 104 ? 34.320 0.736 0.283 1.00 59.50 104 ASP A N 1
ATOM 814 C CA . ASP A 1 104 ? 34.724 2.123 0.494 1.00 59.50 104 ASP A CA 1
ATOM 815 C C . ASP A 1 104 ? 33.537 2.921 1.059 1.00 59.50 104 ASP A C 1
ATOM 817 O O . ASP A 1 104 ? 32.683 3.415 0.317 1.00 59.50 104 ASP A O 1
ATOM 821 N N . SER A 1 105 ? 33.494 3.059 2.386 1.00 57.16 105 SER A N 1
ATOM 822 C CA . SER A 1 105 ? 32.394 3.656 3.169 1.00 57.16 105 SER A CA 1
ATOM 823 C C . SER A 1 105 ? 31.999 5.093 2.795 1.00 57.16 105 SER A C 1
ATOM 825 O O . SER A 1 105 ? 30.988 5.593 3.283 1.00 57.16 105 SER A O 1
ATOM 827 N N . ASN A 1 106 ? 32.764 5.760 1.927 1.00 60.38 106 ASN A N 1
ATOM 828 C CA . ASN A 1 106 ? 32.577 7.163 1.568 1.00 60.38 106 ASN A CA 1
ATOM 829 C C . ASN A 1 106 ? 31.957 7.383 0.174 1.00 60.38 106 ASN A C 1
ATOM 831 O O . ASN A 1 106 ? 31.776 8.528 -0.236 1.00 60.38 106 ASN A O 1
ATOM 835 N N . LYS A 1 107 ? 31.646 6.316 -0.581 1.00 67.19 107 LYS A N 1
ATOM 836 C CA . LYS A 1 107 ? 31.066 6.425 -1.931 1.00 67.19 107 LYS A CA 1
ATOM 837 C C . LYS A 1 107 ? 29.636 5.889 -1.966 1.00 67.19 107 LYS A C 1
ATOM 839 O O . LYS A 1 107 ? 29.395 4.720 -1.672 1.00 67.19 107 LYS A O 1
ATOM 844 N N . ALA A 1 108 ? 28.692 6.741 -2.365 1.00 68.94 108 ALA A N 1
ATOM 845 C CA . ALA A 1 108 ? 27.297 6.358 -2.550 1.00 68.94 108 ALA A CA 1
ATOM 846 C C . ALA A 1 108 ? 27.145 5.261 -3.622 1.00 68.94 108 ALA A C 1
ATOM 848 O O . ALA A 1 108 ? 27.941 5.148 -4.559 1.00 68.94 108 ALA A O 1
ATOM 849 N N . ASN A 1 109 ? 26.119 4.421 -3.470 1.00 78.69 109 ASN A N 1
ATOM 850 C CA . ASN A 1 109 ? 25.831 3.354 -4.422 1.00 78.69 109 ASN A CA 1
ATOM 851 C C . ASN A 1 109 ? 25.307 3.958 -5.739 1.00 78.69 109 ASN A C 1
ATOM 853 O O . ASN A 1 109 ? 24.234 4.560 -5.761 1.00 78.69 109 ASN A O 1
ATOM 857 N N . LEU A 1 110 ? 26.040 3.752 -6.838 1.00 80.00 110 LEU A N 1
ATOM 858 C CA . LEU A 1 110 ? 25.708 4.300 -8.160 1.00 80.00 110 LEU A CA 1
ATOM 859 C C . LEU A 1 110 ? 24.323 3.862 -8.661 1.00 80.00 110 LEU A C 1
ATOM 861 O O . LEU A 1 110 ? 23.633 4.650 -9.304 1.00 80.00 110 LEU A O 1
ATOM 865 N N . TYR A 1 111 ? 23.890 2.631 -8.368 1.00 80.56 111 TYR A N 1
ATOM 866 C CA . TYR A 1 111 ? 22.553 2.153 -8.738 1.00 80.56 111 TYR A CA 1
ATOM 867 C C . TYR A 1 111 ? 21.472 2.906 -7.960 1.00 80.56 111 TYR A C 1
ATOM 869 O O . TYR A 1 111 ? 20.456 3.284 -8.536 1.00 80.56 111 TYR A O 1
ATOM 877 N N . LYS A 1 112 ? 21.717 3.203 -6.677 1.00 81.56 112 LYS A N 1
ATOM 878 C CA . LYS A 1 112 ? 20.818 4.016 -5.845 1.00 81.56 112 LYS A CA 1
ATOM 879 C C . LYS A 1 112 ? 20.755 5.467 -6.325 1.00 81.56 112 LYS A C 1
ATOM 881 O O . LYS A 1 112 ? 19.662 6.012 -6.430 1.00 81.56 112 LYS A O 1
ATOM 886 N N . GLU A 1 113 ? 21.893 6.070 -6.670 1.00 82.56 113 GLU A N 1
ATOM 887 C CA . GLU A 1 113 ? 21.932 7.418 -7.259 1.00 82.56 113 GLU A CA 1
ATOM 888 C C . GLU A 1 113 ? 21.157 7.463 -8.581 1.00 82.56 113 GLU A C 1
ATOM 890 O O . GLU A 1 113 ? 20.305 8.327 -8.783 1.00 82.56 113 GLU A O 1
ATOM 895 N N . THR A 1 114 ? 21.373 6.471 -9.445 1.00 82.69 114 THR A N 1
ATOM 896 C CA . THR A 1 114 ? 20.684 6.365 -10.735 1.00 82.69 114 THR A CA 1
ATOM 897 C C . THR A 1 114 ? 19.173 6.160 -10.561 1.00 82.69 114 THR A C 1
ATOM 899 O O . THR A 1 114 ? 18.384 6.748 -11.299 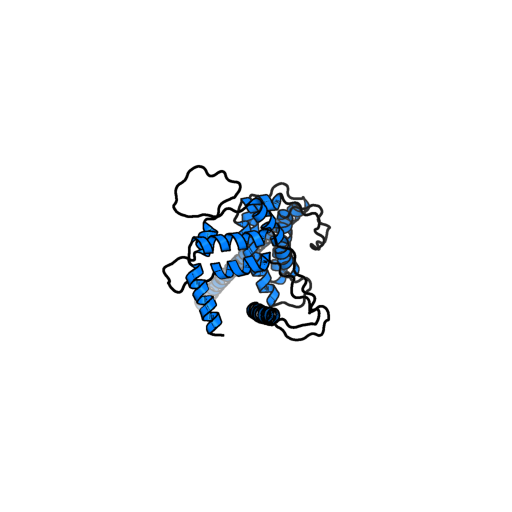1.00 82.69 114 THR A O 1
ATOM 902 N N . LEU A 1 115 ? 18.753 5.384 -9.555 1.00 85.44 115 LEU A N 1
ATOM 903 C CA . LEU A 1 115 ? 17.346 5.210 -9.177 1.00 85.44 115 LEU A CA 1
ATOM 904 C C . LEU A 1 115 ? 16.719 6.462 -8.554 1.00 85.44 115 LEU A C 1
ATOM 906 O O . LEU A 1 115 ? 15.515 6.643 -8.660 1.00 85.44 115 LEU A O 1
ATOM 910 N N . SER A 1 116 ? 17.503 7.329 -7.918 1.00 84.25 116 SER A N 1
ATOM 911 C CA . SER A 1 116 ? 16.991 8.591 -7.370 1.00 84.25 116 SER A CA 1
ATOM 912 C C . SER A 1 116 ? 16.868 9.706 -8.412 1.00 84.25 116 SER A C 1
ATOM 914 O O . SER A 1 116 ? 16.153 10.676 -8.185 1.00 84.25 116 SER A O 1
ATOM 916 N N . ALA A 1 117 ? 17.565 9.574 -9.545 1.00 83.44 117 ALA A N 1
ATOM 917 C CA . ALA A 1 117 ? 17.727 10.647 -10.520 1.00 83.44 117 ALA A CA 1
ATOM 918 C C . ALA A 1 117 ? 16.979 10.428 -11.845 1.00 83.44 117 ALA A C 1
ATOM 920 O O . ALA A 1 117 ? 16.994 11.332 -12.678 1.00 83.44 117 ALA A O 1
ATOM 921 N N . PHE A 1 118 ? 16.370 9.257 -12.089 1.00 86.38 118 PHE A N 1
ATOM 922 C CA . PHE A 1 118 ? 15.688 8.987 -13.362 1.00 86.38 118 PHE A CA 1
ATOM 923 C C . PHE A 1 118 ? 14.492 9.917 -13.588 1.00 86.38 118 PHE A C 1
ATOM 925 O O . PHE A 1 118 ? 13.843 10.366 -12.650 1.00 86.38 118 PHE A O 1
ATOM 932 N N . GLN A 1 119 ? 14.215 10.210 -14.858 1.00 84.88 119 GLN A N 1
ATOM 933 C CA . GLN A 1 119 ? 13.187 11.174 -15.259 1.00 84.88 119 GLN A CA 1
ATOM 934 C C . GLN A 1 119 ? 12.069 10.520 -16.065 1.00 84.88 119 GLN A C 1
ATOM 936 O O . GLN A 1 119 ? 12.241 9.456 -16.671 1.00 84.88 119 GLN A O 1
ATOM 941 N N . ASN A 1 120 ? 10.934 11.210 -16.139 1.00 83.56 120 ASN A N 1
ATOM 942 C CA . ASN A 1 120 ? 9.832 10.804 -16.991 1.00 83.56 120 ASN A CA 1
ATOM 943 C C . ASN A 1 120 ? 10.211 10.954 -18.475 1.00 83.56 120 ASN A C 1
ATOM 945 O O . ASN A 1 120 ? 10.679 12.001 -18.923 1.00 83.56 120 ASN A O 1
ATOM 949 N N . ALA A 1 121 ? 9.988 9.904 -19.264 1.00 81.81 121 ALA A N 1
ATOM 950 C CA . ALA A 1 121 ? 10.227 9.905 -20.705 1.00 81.81 121 ALA A CA 1
ATOM 951 C C . ALA A 1 121 ? 9.311 10.864 -21.477 1.00 81.81 121 ALA A C 1
ATOM 953 O O . ALA A 1 121 ? 9.652 11.249 -22.594 1.00 81.81 121 ALA A O 1
ATOM 954 N N . ARG A 1 122 ? 8.167 11.239 -20.892 1.00 75.12 122 ARG A N 1
ATOM 955 C CA . ARG A 1 122 ? 7.156 12.095 -21.526 1.00 75.12 122 ARG A CA 1
ATOM 956 C C . ARG A 1 122 ? 7.311 13.587 -21.206 1.00 75.12 122 ARG A C 1
ATOM 958 O O . ARG A 1 122 ? 6.598 14.395 -21.793 1.00 75.12 122 ARG A O 1
ATOM 965 N N . GLU A 1 123 ? 8.227 13.968 -20.317 1.00 73.38 123 GLU A N 1
ATOM 966 C CA . GLU A 1 123 ? 8.505 15.379 -20.030 1.00 73.38 123 GLU A CA 1
ATOM 967 C C . GLU A 1 123 ? 9.473 15.972 -21.064 1.00 73.38 123 GLU A C 1
ATOM 969 O O . GLU A 1 123 ? 10.563 15.451 -21.314 1.00 73.38 123 GLU A O 1
ATOM 974 N N . VAL A 1 124 ? 9.072 17.089 -21.677 1.00 56.78 124 VAL A N 1
ATOM 975 C CA . VAL A 1 124 ? 9.925 17.871 -22.57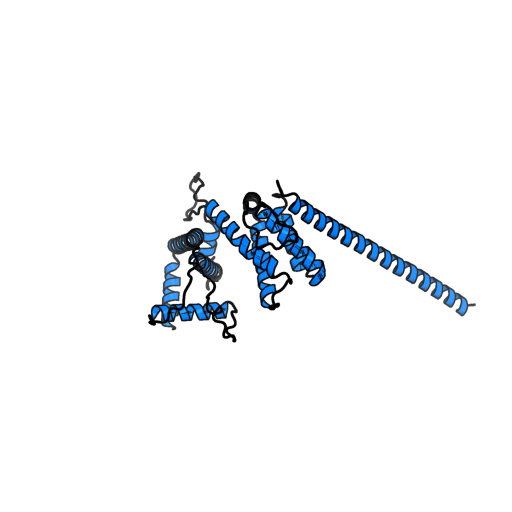8 1.00 56.78 124 VAL A CA 1
ATOM 976 C C . VAL A 1 124 ? 10.893 18.668 -21.708 1.00 56.78 124 VAL A C 1
ATOM 978 O O . VAL A 1 124 ? 10.493 19.610 -21.033 1.00 56.78 124 VAL A O 1
ATOM 981 N N . SER A 1 125 ? 12.168 18.279 -21.685 1.00 58.75 125 SER A N 1
ATOM 982 C CA . SER A 1 125 ? 13.187 18.942 -20.865 1.00 58.75 125 SER A CA 1
ATOM 983 C C . SER A 1 125 ? 13.356 20.409 -21.253 1.00 58.75 125 SER A C 1
ATOM 985 O O . SER A 1 125 ? 13.977 20.712 -22.273 1.00 58.75 125 SER A O 1
ATOM 987 N N . SER A 1 126 ? 12.856 21.319 -20.420 1.00 50.16 126 SER A N 1
ATOM 988 C CA . SER A 1 126 ? 13.237 22.724 -20.465 1.00 50.16 126 SER A CA 1
ATOM 989 C C . SER A 1 126 ? 14.549 22.907 -19.702 1.00 50.16 126 SER A C 1
ATOM 991 O O . SER A 1 126 ? 14.567 22.895 -18.476 1.00 50.16 126 SER A O 1
ATOM 993 N N . VAL A 1 127 ? 15.618 23.141 -20.464 1.00 47.38 127 VAL A N 1
ATOM 994 C CA . VAL A 1 127 ? 16.893 23.737 -20.035 1.00 47.38 127 VAL A CA 1
ATOM 995 C C . VAL A 1 127 ? 17.891 22.801 -19.333 1.00 47.38 127 VAL A C 1
ATOM 997 O O . VAL A 1 127 ? 17.681 22.255 -18.255 1.00 47.38 127 VAL A O 1
ATOM 1000 N N . ASN A 1 128 ? 19.041 22.683 -19.997 1.00 57.56 128 ASN A N 1
ATOM 1001 C CA . ASN A 1 128 ? 20.277 22.065 -19.542 1.00 57.56 128 ASN A CA 1
ATOM 1002 C C . ASN A 1 128 ? 20.821 22.759 -18.286 1.00 57.56 128 ASN A C 1
ATOM 1004 O O . ASN A 1 128 ? 21.033 23.968 -18.315 1.00 57.56 128 ASN A O 1
ATOM 1008 N N . ASN A 1 129 ? 21.144 21.987 -17.246 1.00 49.06 129 ASN A N 1
ATOM 1009 C CA . ASN A 1 129 ? 22.329 22.202 -16.408 1.00 49.06 129 ASN A CA 1
ATOM 1010 C C . ASN A 1 129 ? 22.484 21.057 -15.399 1.00 49.06 129 ASN A C 1
ATOM 1012 O O . ASN A 1 129 ? 21.967 21.105 -14.289 1.00 49.06 129 ASN A O 1
ATOM 1016 N N . SER A 1 130 ? 23.200 20.007 -15.787 1.00 45.16 130 SER A N 1
ATOM 1017 C CA . SER A 1 130 ? 24.051 19.236 -14.873 1.00 45.16 130 SER A CA 1
ATOM 1018 C C . SER A 1 130 ? 24.797 18.170 -15.663 1.00 45.16 130 SER A C 1
ATOM 1020 O O . SER A 1 130 ? 24.249 17.503 -16.533 1.00 45.16 130 SER A O 1
ATOM 1022 N N . SER A 1 131 ? 26.071 17.995 -15.341 1.00 52.66 131 SER A N 1
ATOM 1023 C CA . SER A 1 131 ? 26.994 16.995 -15.886 1.00 52.66 131 SER A CA 1
ATOM 1024 C C . SER A 1 131 ? 26.597 15.540 -15.571 1.00 52.66 131 SER A C 1
ATOM 1026 O O . SER A 1 131 ? 27.395 14.621 -15.755 1.00 52.66 131 SER A O 1
ATOM 1028 N N . THR A 1 132 ? 25.378 15.321 -15.078 1.00 56.00 132 THR A N 1
ATOM 1029 C CA . THR A 1 132 ? 24.860 14.040 -14.618 1.00 56.00 132 THR A CA 1
ATOM 1030 C C . THR A 1 132 ? 24.050 13.423 -15.748 1.00 56.00 132 THR A C 1
ATOM 1032 O O . THR A 1 132 ? 22.977 13.904 -16.104 1.00 56.00 132 THR A O 1
ATOM 1035 N N . ARG A 1 133 ? 24.572 12.352 -16.352 1.00 65.81 133 ARG A N 1
ATOM 1036 C CA . ARG A 1 133 ? 23.789 11.533 -17.284 1.00 65.81 133 ARG A CA 1
ATOM 1037 C C . ARG A 1 133 ? 22.581 10.976 -16.514 1.00 65.81 133 ARG A C 1
ATOM 1039 O O . ARG A 1 133 ? 22.724 10.533 -15.380 1.00 65.81 133 ARG A O 1
ATOM 1046 N N . VAL A 1 134 ? 21.395 11.026 -17.107 1.00 74.88 134 VAL A N 1
ATOM 1047 C CA . VAL A 1 134 ? 20.150 10.540 -16.500 1.00 74.88 134 VAL A CA 1
ATOM 1048 C C . VAL A 1 134 ? 19.404 9.714 -17.541 1.00 74.88 134 VAL A C 1
ATOM 1050 O O . VAL A 1 134 ? 19.344 10.097 -18.711 1.00 74.88 134 VAL A O 1
ATOM 1053 N N . PHE A 1 135 ? 18.838 8.576 -17.135 1.00 83.25 135 PHE A N 1
ATOM 1054 C CA . PHE A 1 135 ? 17.974 7.788 -18.009 1.00 83.25 135 PHE A CA 1
ATOM 1055 C C . PHE A 1 135 ? 16.499 8.159 -17.821 1.00 83.25 135 PHE A C 1
ATOM 1057 O O . PHE A 1 135 ? 16.078 8.627 -16.765 1.00 83.25 135 PHE A O 1
ATOM 1064 N N . ARG A 1 136 ? 15.713 7.932 -18.876 1.00 83.81 136 ARG A N 1
ATOM 1065 C CA . ARG A 1 136 ? 14.277 8.210 -18.909 1.00 83.81 136 ARG A CA 1
ATOM 1066 C C . ARG A 1 136 ? 13.455 6.928 -18.922 1.00 83.81 136 ARG A C 1
ATOM 1068 O O . ARG A 1 136 ? 13.836 5.970 -19.602 1.00 83.81 136 ARG A O 1
ATOM 1075 N N . LEU A 1 137 ? 12.333 6.946 -18.210 1.00 85.31 137 LEU A N 1
ATOM 1076 C CA . LEU A 1 137 ? 11.377 5.845 -18.096 1.00 85.31 137 LEU A CA 1
ATOM 1077 C C . LEU A 1 137 ? 9.945 6.378 -18.251 1.00 85.31 137 LEU A C 1
ATOM 1079 O O . LEU A 1 137 ? 9.651 7.492 -17.830 1.00 85.31 137 LEU A O 1
ATOM 1083 N N . ASP A 1 138 ? 9.048 5.599 -18.853 1.00 86.75 138 ASP A N 1
ATOM 1084 C CA . ASP A 1 138 ? 7.632 5.965 -18.932 1.00 86.75 138 ASP A CA 1
ATOM 1085 C C . ASP A 1 138 ? 6.952 5.743 -17.575 1.00 86.75 138 ASP A C 1
ATOM 1087 O O . ASP A 1 138 ? 6.759 4.603 -17.145 1.00 86.75 138 ASP A O 1
ATOM 1091 N N . TYR A 1 139 ? 6.593 6.839 -16.901 1.00 88.25 139 TYR A N 1
ATOM 1092 C CA . TYR A 1 139 ? 5.941 6.771 -15.593 1.00 88.25 139 TYR A CA 1
ATOM 1093 C C . TYR A 1 139 ? 4.565 6.114 -15.693 1.00 88.25 139 TYR A C 1
ATOM 1095 O O . TYR A 1 139 ? 4.199 5.369 -14.794 1.00 88.25 139 TYR A O 1
ATOM 1103 N N . SER A 1 140 ? 3.837 6.299 -16.800 1.00 87.06 140 SER A N 1
ATOM 1104 C CA . SER A 1 140 ? 2.526 5.667 -16.998 1.00 87.06 140 SER A CA 1
ATOM 1105 C C . SER A 1 140 ? 2.648 4.147 -16.909 1.00 87.06 140 SER A C 1
ATOM 1107 O O . SER A 1 140 ? 1.980 3.517 -16.097 1.00 87.06 140 SER A O 1
ATOM 1109 N N . ALA A 1 141 ? 3.585 3.572 -17.669 1.00 86.88 141 ALA A N 1
ATOM 1110 C CA . ALA A 1 141 ? 3.828 2.133 -17.664 1.00 86.88 141 ALA A CA 1
ATOM 1111 C C . ALA A 1 141 ? 4.324 1.630 -16.296 1.00 86.88 141 ALA A C 1
ATOM 1113 O O . ALA A 1 141 ? 4.001 0.512 -15.890 1.00 86.88 141 ALA A O 1
ATOM 1114 N N . LEU A 1 142 ? 5.100 2.447 -15.573 1.00 88.19 142 LEU A N 1
ATOM 1115 C CA . LEU A 1 142 ? 5.535 2.134 -14.214 1.00 88.19 142 LEU A CA 1
ATOM 1116 C C . LEU A 1 142 ? 4.355 2.068 -13.242 1.00 88.19 142 LEU A C 1
ATOM 1118 O O . LEU A 1 142 ? 4.239 1.085 -12.511 1.00 88.19 142 LEU A O 1
ATOM 1122 N N . TYR A 1 143 ? 3.465 3.059 -13.252 1.00 89.69 143 TYR A N 1
ATOM 1123 C CA . TYR A 1 143 ? 2.294 3.082 -12.379 1.00 89.69 143 TYR A CA 1
ATOM 1124 C C . TYR A 1 143 ? 1.285 1.984 -12.716 1.00 89.69 143 TYR A C 1
ATOM 1126 O O . TYR A 1 143 ? 0.784 1.334 -11.798 1.00 89.69 143 TYR A O 1
ATOM 1134 N N . ASP A 1 144 ? 1.061 1.691 -14.000 1.00 86.94 144 ASP A N 1
ATOM 1135 C CA . ASP A 1 144 ? 0.248 0.545 -14.429 1.00 86.94 144 ASP A CA 1
ATOM 1136 C C . ASP A 1 144 ? 0.816 -0.760 -13.858 1.00 86.94 144 ASP A C 1
ATOM 1138 O O . ASP A 1 144 ? 0.093 -1.620 -13.338 1.00 86.94 144 ASP A O 1
ATOM 1142 N N . ARG A 1 145 ? 2.148 -0.893 -13.888 1.00 86.25 145 ARG A N 1
ATOM 1143 C CA . ARG A 1 145 ? 2.831 -2.056 -13.332 1.00 86.25 145 ARG A CA 1
ATOM 1144 C C . ARG A 1 145 ? 2.730 -2.116 -11.809 1.00 86.25 145 ARG A C 1
ATOM 1146 O O . ARG A 1 145 ? 2.507 -3.201 -11.275 1.00 86.25 145 ARG A O 1
ATOM 1153 N N . LEU A 1 146 ? 2.864 -0.989 -11.112 1.00 88.50 146 LEU A N 1
ATOM 1154 C CA . LEU A 1 146 ? 2.665 -0.916 -9.663 1.00 88.50 146 LEU A CA 1
ATOM 1155 C C . LEU A 1 146 ? 1.239 -1.332 -9.287 1.00 88.50 146 LEU A C 1
ATOM 1157 O O . LEU A 1 146 ? 1.074 -2.172 -8.406 1.00 88.50 146 LEU A O 1
ATOM 1161 N N . CYS A 1 147 ? 0.224 -0.850 -10.008 1.00 87.69 147 CYS A N 1
ATOM 1162 C CA . CYS A 1 147 ? -1.171 -1.244 -9.802 1.00 87.69 147 CYS A CA 1
ATOM 1163 C C . CYS A 1 147 ? -1.377 -2.757 -9.978 1.00 87.69 147 CYS A C 1
ATOM 1165 O O . CYS A 1 147 ? -2.059 -3.389 -9.169 1.00 87.69 147 CYS A O 1
ATOM 1167 N N . ALA A 1 148 ? -0.734 -3.369 -10.978 1.00 83.88 148 ALA A N 1
ATOM 1168 C CA . ALA A 1 148 ? -0.770 -4.819 -11.164 1.00 83.88 148 ALA A CA 1
ATOM 1169 C C . ALA A 1 148 ? -0.118 -5.589 -9.998 1.00 83.88 148 ALA A C 1
ATOM 1171 O O . ALA A 1 148 ? -0.589 -6.671 -9.644 1.00 83.88 148 ALA A O 1
ATOM 1172 N N . THR A 1 149 ? 0.929 -5.035 -9.377 1.00 83.56 149 THR A N 1
ATOM 1173 C CA . THR A 1 149 ? 1.608 -5.617 -8.205 1.00 83.56 149 THR A CA 1
ATOM 1174 C C . THR A 1 149 ? 0.792 -5.474 -6.915 1.00 83.56 149 THR A C 1
ATOM 1176 O O . THR A 1 149 ? 0.903 -6.319 -6.029 1.00 83.56 149 THR A O 1
ATOM 1179 N N . VAL A 1 150 ? -0.086 -4.475 -6.800 1.00 87.50 150 VAL A N 1
ATOM 1180 C CA . VAL A 1 150 ? -0.950 -4.305 -5.616 1.00 87.50 150 VAL A CA 1
ATOM 1181 C C . VAL A 1 150 ? -1.915 -5.479 -5.444 1.00 87.50 150 VAL A C 1
ATOM 1183 O O . VAL A 1 150 ? -2.150 -5.916 -4.323 1.00 87.50 150 VAL A O 1
ATOM 1186 N N . ILE A 1 151 ? -2.460 -6.034 -6.529 1.00 83.62 151 ILE A N 1
ATOM 1187 C CA . ILE A 1 151 ? -3.440 -7.132 -6.463 1.00 83.62 151 ILE A CA 1
ATOM 1188 C C . ILE A 1 151 ? -2.903 -8.364 -5.704 1.00 83.62 151 ILE A C 1
ATOM 1190 O O . ILE A 1 151 ? -3.568 -8.795 -4.759 1.00 83.62 151 ILE A O 1
ATOM 1194 N N . PRO A 1 152 ? -1.741 -8.957 -6.051 1.00 80.50 152 PRO A N 1
ATOM 1195 C CA . PRO A 1 152 ? -1.197 -10.082 -5.291 1.00 80.50 152 PRO A CA 1
ATOM 1196 C C . PRO A 1 152 ? -0.828 -9.700 -3.850 1.00 80.50 152 PRO A C 1
ATOM 1198 O O . PRO A 1 152 ? -1.035 -10.509 -2.951 1.00 80.50 152 PRO A O 1
ATOM 1201 N N . VAL A 1 153 ? -0.374 -8.467 -3.598 1.00 83.88 153 VAL A N 1
ATOM 1202 C CA . VAL A 1 153 ? -0.101 -7.965 -2.235 1.00 83.88 153 VAL A CA 1
ATOM 1203 C C . VAL A 1 153 ? -1.384 -7.921 -1.393 1.00 83.88 153 VAL A C 1
ATOM 1205 O O . VAL A 1 153 ? -1.399 -8.355 -0.241 1.00 83.88 153 VAL A O 1
ATOM 1208 N N . LEU A 1 154 ? -2.498 -7.470 -1.976 1.00 83.94 154 LEU A N 1
ATOM 1209 C CA . LEU A 1 154 ? -3.804 -7.483 -1.318 1.00 83.94 154 LEU A CA 1
ATOM 1210 C C . LEU A 1 154 ? -4.322 -8.897 -1.060 1.00 83.94 154 LEU A C 1
ATOM 1212 O O . LEU A 1 154 ? -4.964 -9.114 -0.035 1.00 83.94 154 LEU A O 1
ATOM 1216 N N . ARG A 1 155 ? -4.036 -9.857 -1.947 1.00 81.31 155 ARG A N 1
ATOM 1217 C CA . ARG A 1 155 ? -4.370 -11.270 -1.710 1.00 81.31 155 ARG A CA 1
ATOM 1218 C C . ARG A 1 155 ? -3.617 -11.824 -0.511 1.00 81.31 155 ARG A C 1
ATOM 1220 O O . ARG A 1 155 ? -4.247 -12.393 0.366 1.00 81.31 155 ARG A O 1
ATOM 1227 N N . VAL A 1 156 ? -2.313 -11.563 -0.401 1.00 81.19 156 VAL A N 1
ATOM 1228 C CA . VAL A 1 156 ? -1.524 -11.963 0.778 1.00 81.19 156 VAL A CA 1
ATOM 1229 C C . VAL A 1 156 ? -2.106 -11.365 2.065 1.00 81.19 156 VAL A C 1
ATOM 1231 O O . VAL A 1 156 ? -2.224 -12.064 3.068 1.00 81.19 156 VAL A O 1
ATOM 1234 N N . LEU A 1 157 ? -2.537 -10.099 2.041 1.00 80.12 157 LEU A N 1
ATOM 1235 C CA . LEU A 1 157 ? -3.189 -9.459 3.191 1.00 80.12 157 LEU A CA 1
ATOM 1236 C C . LEU A 1 157 ? -4.572 -10.043 3.514 1.00 80.12 157 LEU A C 1
ATOM 1238 O O . LEU A 1 157 ? -4.949 -10.112 4.684 1.00 80.12 157 LEU A O 1
ATOM 1242 N N . HIS A 1 158 ? -5.335 -10.434 2.494 1.00 78.88 158 HIS A N 1
ATOM 1243 C CA . HIS A 1 158 ? -6.656 -11.036 2.646 1.00 78.88 158 HIS A CA 1
ATOM 1244 C C . HIS A 1 158 ? -6.571 -12.479 3.168 1.00 78.88 158 HIS A C 1
ATOM 1246 O O . HIS A 1 158 ? -7.243 -12.815 4.144 1.00 78.88 158 HIS A O 1
ATOM 1252 N N . ASP A 1 159 ? -5.715 -13.300 2.557 1.00 73.00 159 ASP A N 1
ATOM 1253 C CA . ASP A 1 159 ? -5.588 -14.741 2.805 1.00 73.00 159 ASP A CA 1
ATOM 1254 C C . ASP A 1 159 ? -4.724 -15.038 4.039 1.00 73.00 159 ASP A C 1
ATOM 1256 O O . ASP A 1 159 ? -4.999 -15.975 4.789 1.00 73.00 159 ASP A O 1
ATOM 1260 N N . GLY A 1 160 ? -3.724 -14.190 4.308 1.00 59.94 160 GLY A N 1
ATOM 1261 C CA . GLY A 1 160 ? -2.943 -14.207 5.547 1.00 59.94 160 GLY A CA 1
ATOM 1262 C C . GLY A 1 160 ? -3.749 -13.772 6.778 1.00 59.94 160 GLY A C 1
ATOM 1263 O O . GLY A 1 160 ? -3.295 -13.947 7.909 1.00 59.94 160 GLY A O 1
ATOM 1264 N N . SER A 1 161 ? -4.962 -13.237 6.588 1.00 53.91 161 SER A N 1
ATOM 1265 C CA . SER A 1 161 ? -5.914 -13.005 7.673 1.00 53.91 161 SER A CA 1
ATOM 1266 C C . SER A 1 161 ? -6.672 -14.307 7.974 1.00 53.91 161 SER A C 1
ATOM 1268 O O . SER A 1 161 ? -7.282 -14.874 7.068 1.00 53.91 161 SER A O 1
ATOM 1270 N N . PRO A 1 162 ? -6.672 -14.807 9.225 1.00 50.81 162 PRO A N 1
ATOM 1271 C CA . PRO A 1 162 ? -6.833 -16.225 9.570 1.00 50.81 162 PRO A CA 1
ATOM 1272 C C . PRO A 1 162 ? -8.249 -16.754 9.304 1.00 50.81 162 PRO A C 1
ATOM 1274 O O . PRO A 1 162 ? -9.067 -16.897 10.222 1.00 50.81 162 PRO A O 1
ATOM 1277 N N . SER A 1 163 ? -8.530 -17.041 8.036 1.00 44.16 163 SER A N 1
ATOM 1278 C CA . SER A 1 163 ? -9.818 -17.536 7.550 1.00 44.16 163 SER A CA 1
ATOM 1279 C C . SER A 1 163 ? -9.727 -18.936 6.931 1.00 44.16 163 SER A C 1
ATOM 1281 O O . SER A 1 163 ? -10.773 -19.476 6.600 1.00 44.16 163 SER A O 1
ATOM 1283 N N . GLY A 1 164 ? -8.542 -19.568 6.843 1.00 42.78 164 GLY A N 1
ATOM 1284 C CA . GLY A 1 164 ? -8.473 -21.004 6.522 1.00 42.78 164 GLY A CA 1
ATOM 1285 C C . GLY A 1 164 ? -7.227 -21.545 5.813 1.00 42.78 164 GLY A C 1
ATOM 1286 O O . GLY A 1 164 ? -7.389 -22.293 4.859 1.00 42.78 164 GLY A O 1
ATOM 1287 N N . SER A 1 165 ? -5.999 -21.242 6.253 1.00 39.94 165 SER A N 1
ATOM 1288 C CA . SER A 1 165 ? -4.819 -21.978 5.759 1.00 39.94 165 SER A CA 1
ATOM 1289 C C . SER A 1 165 ? -3.795 -22.249 6.866 1.00 39.94 165 SER A C 1
ATOM 1291 O O . SER A 1 165 ? -3.469 -21.376 7.670 1.00 39.94 165 SER A O 1
ATOM 1293 N N . LEU A 1 166 ? -3.339 -23.500 6.924 1.00 40.59 166 LEU A N 1
ATOM 1294 C CA . LEU A 1 166 ? -2.657 -24.194 8.022 1.00 40.59 166 LEU A CA 1
ATOM 1295 C C . LEU A 1 166 ? -1.156 -23.841 8.157 1.00 40.59 166 LEU A C 1
ATOM 1297 O O . LEU A 1 166 ? -0.358 -24.713 8.458 1.00 40.59 166 LEU A O 1
ATOM 1301 N N . ASN A 1 167 ? -0.742 -22.586 7.934 1.00 43.16 167 ASN A N 1
ATOM 1302 C CA . ASN A 1 167 ? 0.674 -22.177 8.023 1.00 43.16 167 ASN A CA 1
ATOM 1303 C C . ASN A 1 167 ? 0.829 -20.797 8.689 1.00 43.16 167 ASN A C 1
ATOM 1305 O O . ASN A 1 167 ? 0.848 -19.763 8.032 1.00 43.16 167 ASN A O 1
ATOM 1309 N N . LEU A 1 168 ? 0.892 -20.751 10.021 1.00 46.91 168 LEU A N 1
ATOM 1310 C CA . LEU A 1 168 ? 0.723 -19.511 10.798 1.00 46.91 168 LEU A CA 1
ATOM 1311 C C . LEU A 1 168 ? 2.000 -18.642 10.923 1.00 46.91 168 LEU A C 1
ATOM 1313 O O . LEU A 1 168 ? 1.904 -17.428 11.109 1.00 46.91 168 LEU A O 1
ATOM 1317 N N . SER A 1 169 ? 3.196 -19.226 10.799 1.00 43.44 169 SER A N 1
ATOM 1318 C CA . SER A 1 169 ? 4.477 -18.538 11.045 1.00 43.44 169 SER A CA 1
ATOM 1319 C C . SER A 1 169 ? 4.989 -17.745 9.834 1.00 43.44 169 SER A C 1
ATOM 1321 O O . SER A 1 169 ? 5.189 -16.535 9.945 1.00 43.44 169 SER A O 1
ATOM 1323 N N . SER A 1 170 ? 5.121 -18.366 8.656 1.00 49.66 170 SER A N 1
ATOM 1324 C CA . SER A 1 170 ? 5.585 -17.671 7.438 1.00 49.66 170 SER A CA 1
ATOM 1325 C C . SER A 1 170 ? 4.598 -16.606 6.944 1.00 49.66 170 SER A C 1
ATOM 1327 O O . SER A 1 170 ? 5.008 -15.554 6.452 1.00 49.66 170 SER A O 1
ATOM 1329 N N . ASN A 1 171 ? 3.292 -16.811 7.149 1.00 62.25 171 ASN A N 1
ATOM 1330 C CA . ASN A 1 171 ? 2.263 -15.860 6.717 1.00 62.25 171 ASN A CA 1
ATOM 1331 C C . ASN A 1 171 ? 2.342 -14.510 7.443 1.00 62.25 171 ASN A C 1
ATOM 1333 O O . ASN A 1 171 ? 2.069 -13.476 6.836 1.00 62.25 171 ASN A O 1
ATOM 1337 N N . SER A 1 172 ? 2.771 -14.485 8.708 1.00 70.56 172 SER A N 1
ATOM 1338 C CA . SER A 1 172 ? 2.851 -13.240 9.482 1.00 70.56 172 SER A CA 1
ATOM 1339 C C . SER A 1 172 ? 3.870 -12.266 8.877 1.00 70.56 172 SER A C 1
ATOM 1341 O O . SER A 1 172 ? 3.567 -11.090 8.677 1.00 70.56 172 SER A O 1
ATOM 1343 N N . HIS A 1 173 ? 5.050 -12.758 8.485 1.00 73.44 173 HIS A N 1
ATOM 1344 C CA . HIS A 1 173 ? 6.072 -11.935 7.831 1.00 73.44 173 HIS A CA 1
ATOM 1345 C C . HIS A 1 173 ? 5.601 -11.399 6.475 1.00 73.44 173 HIS A C 1
ATOM 1347 O O . HIS A 1 173 ? 5.776 -10.215 6.191 1.00 73.44 173 HIS A O 1
ATOM 1353 N N . HIS A 1 174 ? 4.942 -12.230 5.664 1.00 77.75 174 HIS A N 1
ATOM 1354 C CA . HIS A 1 174 ? 4.396 -11.798 4.376 1.00 77.75 174 HIS A CA 1
ATOM 1355 C C . HIS A 1 174 ? 3.276 -10.758 4.521 1.00 77.75 174 HIS A C 1
ATOM 1357 O O . HIS A 1 174 ? 3.198 -9.842 3.701 1.00 77.75 174 HIS A O 1
ATOM 1363 N N . VAL A 1 175 ? 2.461 -10.832 5.579 1.00 82.44 175 VAL A N 1
ATOM 1364 C CA . VAL A 1 175 ? 1.455 -9.809 5.914 1.00 82.44 175 VAL A CA 1
ATOM 1365 C C . VAL A 1 175 ? 2.122 -8.472 6.244 1.00 82.44 175 VAL A C 1
ATOM 1367 O O . VAL A 1 175 ? 1.731 -7.448 5.682 1.00 82.44 175 VAL A O 1
ATOM 1370 N N . TYR A 1 176 ? 3.155 -8.455 7.093 1.00 84.69 176 TYR A N 1
ATOM 1371 C CA . TYR A 1 176 ? 3.862 -7.211 7.422 1.00 84.69 176 TYR A CA 1
ATOM 1372 C C . TYR A 1 176 ? 4.619 -6.631 6.226 1.00 84.69 176 TYR A C 1
ATOM 1374 O O . TYR A 1 176 ? 4.539 -5.428 5.992 1.00 84.69 176 TYR A O 1
ATOM 1382 N N . LEU A 1 177 ? 5.300 -7.462 5.432 1.00 83.56 177 LEU A N 1
ATOM 1383 C CA . LEU A 1 177 ? 5.965 -7.012 4.205 1.00 83.56 177 LEU A CA 1
ATOM 1384 C C . LEU A 1 177 ? 4.957 -6.421 3.212 1.00 83.56 177 LEU A C 1
ATOM 1386 O O . LEU A 1 177 ? 5.198 -5.354 2.655 1.00 83.56 177 LEU A O 1
ATOM 1390 N N . SER A 1 178 ? 3.797 -7.060 3.051 1.00 83.19 178 SER A N 1
ATOM 1391 C CA . SER A 1 178 ? 2.711 -6.545 2.211 1.00 83.19 178 SER A CA 1
ATOM 1392 C C . SER A 1 178 ? 2.191 -5.198 2.713 1.00 83.19 178 SER A C 1
ATOM 1394 O O . SER A 1 178 ? 1.955 -4.285 1.927 1.00 83.19 178 SER A O 1
ATOM 1396 N N . LEU A 1 179 ? 2.060 -5.043 4.031 1.00 87.06 179 LEU A N 1
ATOM 1397 C CA . LEU A 1 179 ? 1.640 -3.794 4.653 1.00 87.06 179 LEU A CA 1
ATOM 1398 C C . LEU A 1 179 ? 2.666 -2.672 4.461 1.00 87.06 179 LEU A C 1
ATOM 1400 O O . LEU A 1 179 ? 2.273 -1.555 4.143 1.00 87.06 179 LEU A O 1
ATOM 1404 N N . ILE A 1 180 ? 3.960 -2.972 4.606 1.00 87.88 180 ILE A N 1
ATOM 1405 C CA . ILE A 1 180 ? 5.058 -2.030 4.345 1.00 87.88 180 ILE A CA 1
ATOM 1406 C C . ILE A 1 180 ? 5.025 -1.573 2.884 1.00 87.88 180 ILE A C 1
ATOM 1408 O O . ILE A 1 180 ? 5.121 -0.378 2.620 1.00 87.88 180 ILE A O 1
ATOM 1412 N N . VAL A 1 181 ? 4.830 -2.496 1.937 1.00 88.62 181 VAL A N 1
ATOM 1413 C CA . VAL A 1 181 ? 4.717 -2.157 0.511 1.00 88.62 181 VAL A CA 1
ATOM 1414 C C . VAL A 1 181 ? 3.541 -1.211 0.264 1.00 88.62 181 VAL A C 1
ATOM 1416 O O . VAL A 1 181 ? 3.730 -0.175 -0.365 1.00 88.62 181 VAL A O 1
ATOM 1419 N N . ILE A 1 182 ? 2.343 -1.515 0.778 1.00 89.81 182 ILE A N 1
ATOM 1420 C CA . ILE A 1 182 ? 1.182 -0.629 0.590 1.00 89.81 182 ILE A CA 1
ATOM 1421 C C . ILE A 1 182 ? 1.380 0.718 1.295 1.00 89.81 182 ILE A C 1
ATOM 1423 O O . ILE A 1 182 ? 0.980 1.735 0.742 1.00 89.81 182 ILE A O 1
ATOM 1427 N N . LEU A 1 183 ? 2.024 0.753 2.465 1.00 91.75 183 LEU A N 1
ATOM 1428 C CA . LEU A 1 183 ? 2.353 1.997 3.165 1.00 91.75 183 LEU A CA 1
ATOM 1429 C C . LEU A 1 183 ? 3.261 2.899 2.330 1.00 91.75 183 LEU A C 1
ATOM 1431 O O . LEU A 1 183 ? 2.908 4.055 2.114 1.00 91.75 183 LEU A O 1
ATOM 1435 N N . ILE A 1 184 ? 4.375 2.360 1.827 1.00 91.31 184 ILE A N 1
ATOM 1436 C CA . ILE A 1 184 ? 5.326 3.106 0.989 1.00 91.31 184 ILE A CA 1
ATOM 1437 C C . ILE A 1 184 ? 4.627 3.625 -0.270 1.00 91.31 184 ILE A C 1
ATOM 1439 O O . ILE A 1 184 ? 4.782 4.785 -0.628 1.00 91.31 184 ILE A O 1
ATOM 1443 N N . LEU A 1 185 ? 3.822 2.787 -0.932 1.00 91.62 185 LEU A N 1
ATOM 1444 C CA . LEU A 1 185 ? 3.097 3.207 -2.132 1.00 91.62 185 LEU A CA 1
ATOM 1445 C C . LEU A 1 185 ? 2.014 4.253 -1.824 1.00 91.62 185 LEU A C 1
ATOM 1447 O O . LEU A 1 185 ? 1.801 5.159 -2.621 1.00 91.62 185 LEU A O 1
ATOM 1451 N N . SER A 1 186 ? 1.344 4.151 -0.672 1.00 93.06 186 SER A N 1
ATOM 1452 C CA . SER A 1 186 ? 0.284 5.084 -0.268 1.00 93.06 186 SER A CA 1
ATOM 1453 C C . SER A 1 186 ? 0.779 6.497 0.034 1.00 93.06 186 SER A C 1
ATOM 1455 O O . SER A 1 186 ? -0.038 7.406 0.087 1.00 93.06 186 SER A O 1
ATOM 1457 N N . GLU A 1 187 ? 2.082 6.691 0.244 1.00 93.50 187 GLU A N 1
ATOM 1458 C CA . GLU A 1 187 ? 2.671 8.014 0.482 1.00 93.50 187 GLU A CA 1
ATOM 1459 C C . GLU A 1 187 ? 2.693 8.884 -0.789 1.00 93.50 187 GLU A C 1
ATOM 1461 O O . GLU A 1 187 ? 2.706 10.109 -0.696 1.00 93.50 187 GLU A O 1
ATOM 1466 N N . ASP A 1 188 ? 2.648 8.274 -1.979 1.00 92.81 188 ASP A N 1
ATOM 1467 C CA . ASP A 1 188 ? 2.587 9.007 -3.245 1.00 92.81 188 ASP A CA 1
ATOM 1468 C C . ASP A 1 188 ? 1.141 9.407 -3.599 1.00 92.81 188 ASP A C 1
ATOM 1470 O O . ASP A 1 188 ? 0.287 8.573 -3.924 1.00 92.81 188 ASP A O 1
ATOM 1474 N N . ASP A 1 189 ? 0.874 10.716 -3.598 1.00 90.81 189 ASP A N 1
ATOM 1475 C CA . ASP A 1 189 ? -0.418 11.298 -3.976 1.00 90.81 189 ASP A CA 1
ATOM 1476 C C . ASP A 1 189 ? -0.838 10.930 -5.408 1.00 90.81 189 ASP A C 1
ATOM 1478 O O . ASP A 1 189 ? -2.033 10.794 -5.697 1.00 90.81 189 ASP A O 1
ATOM 1482 N N . PHE A 1 190 ? 0.117 10.797 -6.336 1.00 90.88 190 PHE A N 1
ATOM 1483 C CA . PHE A 1 190 ? -0.198 10.472 -7.726 1.00 90.88 190 PHE A CA 1
ATOM 1484 C C . PHE A 1 190 ? -0.614 9.007 -7.868 1.00 90.88 190 PHE A C 1
ATOM 1486 O O . PHE A 1 190 ? -1.646 8.720 -8.482 1.00 90.88 190 PHE A O 1
ATOM 1493 N N . PHE A 1 191 ? 0.109 8.095 -7.213 1.00 91.88 191 PHE A N 1
ATOM 1494 C CA . PHE A 1 191 ? -0.308 6.701 -7.072 1.00 91.88 191 PHE A CA 1
ATOM 1495 C C . PHE A 1 191 ? -1.713 6.585 -6.468 1.00 91.88 191 PHE A C 1
ATOM 1497 O O . PHE A 1 191 ? -2.556 5.862 -7.005 1.00 91.88 191 PHE A O 1
ATOM 1504 N N . CYS A 1 192 ? -2.007 7.338 -5.401 1.00 91.81 192 CYS A N 1
ATOM 1505 C CA . CYS A 1 192 ? -3.322 7.317 -4.759 1.00 91.81 192 CYS A CA 1
ATOM 1506 C C . CYS A 1 192 ? -4.458 7.682 -5.725 1.00 91.81 192 CYS A C 1
ATOM 1508 O O . CYS A 1 192 ? -5.508 7.034 -5.692 1.00 91.81 192 CYS A O 1
ATOM 1510 N N . LYS A 1 193 ? -4.254 8.659 -6.617 1.00 91.88 193 LYS A N 1
ATOM 1511 C CA . LYS A 1 193 ? -5.236 9.029 -7.652 1.00 91.88 193 LYS A CA 1
ATOM 1512 C C . LYS A 1 193 ? -5.422 7.916 -8.681 1.00 91.88 193 LYS A C 1
ATOM 1514 O O . LYS A 1 193 ? -6.550 7.472 -8.886 1.00 91.88 193 LYS A O 1
ATOM 1519 N N . ILE A 1 194 ? -4.328 7.404 -9.251 1.00 91.69 194 ILE A N 1
ATOM 1520 C CA . ILE A 1 194 ? -4.362 6.345 -10.279 1.00 91.69 194 ILE A CA 1
ATOM 1521 C C . ILE A 1 194 ? -5.107 5.112 -9.771 1.00 91.69 194 ILE A C 1
ATOM 1523 O O . ILE A 1 194 ? -5.953 4.540 -10.460 1.00 91.69 194 ILE A O 1
ATOM 1527 N N . VAL A 1 195 ? -4.826 4.709 -8.537 1.00 91.31 195 VAL A N 1
ATOM 1528 C CA . VAL A 1 195 ? -5.433 3.534 -7.918 1.00 91.31 195 VAL A CA 1
ATOM 1529 C C . VAL A 1 195 ? -6.948 3.699 -7.726 1.00 91.31 195 VAL A C 1
ATOM 1531 O O . VAL A 1 195 ? -7.691 2.724 -7.854 1.00 91.31 195 VAL A O 1
ATOM 1534 N N . HIS A 1 196 ? -7.438 4.912 -7.461 1.00 90.38 196 HIS A N 1
ATOM 1535 C CA . HIS A 1 196 ? -8.877 5.180 -7.362 1.00 90.38 196 HIS A CA 1
ATOM 1536 C C . HIS A 1 196 ? -9.569 5.306 -8.726 1.00 90.38 196 HIS A C 1
ATOM 1538 O O . HIS A 1 196 ? -10.762 5.024 -8.809 1.00 90.38 196 HIS A O 1
ATOM 1544 N N . GLU A 1 197 ? -8.838 5.662 -9.783 1.00 89.50 197 GLU A N 1
ATOM 1545 C CA . GLU A 1 197 ? -9.342 5.720 -11.164 1.00 89.50 197 GLU A CA 1
ATOM 1546 C C . GLU A 1 197 ? -9.316 4.349 -11.866 1.00 89.50 197 GLU A C 1
ATOM 1548 O O . GLU A 1 197 ? -10.105 4.083 -12.775 1.00 89.50 197 GLU A O 1
ATOM 1553 N N . THR A 1 198 ? -8.444 3.439 -11.427 1.00 87.94 198 THR A N 1
ATOM 1554 C CA . THR A 1 198 ? -8.287 2.109 -12.029 1.00 87.94 198 THR A CA 1
ATOM 1555 C C . THR A 1 198 ? -9.433 1.178 -11.631 1.00 87.94 198 THR A C 1
ATOM 1557 O O . THR A 1 198 ? -9.492 0.695 -10.500 1.00 87.94 198 THR A O 1
ATOM 1560 N N . MET A 1 199 ? -10.328 0.872 -12.572 1.00 86.19 199 MET A N 1
ATOM 1561 C CA . MET A 1 199 ? -11.466 -0.031 -12.353 1.00 86.19 199 MET A CA 1
ATOM 1562 C C . MET A 1 199 ? -11.088 -1.507 -12.534 1.00 86.19 199 MET A C 1
ATOM 1564 O O . MET A 1 199 ? -10.526 -1.895 -13.560 1.00 86.19 199 MET A O 1
ATOM 1568 N N . ILE A 1 200 ? -11.451 -2.354 -11.564 1.00 80.31 200 ILE A N 1
ATOM 1569 C CA . ILE A 1 200 ? -11.211 -3.802 -11.615 1.00 80.31 200 ILE A CA 1
ATOM 1570 C C . ILE A 1 200 ? -12.516 -4.533 -11.921 1.00 80.31 200 ILE A C 1
ATOM 1572 O O . ILE A 1 200 ? -13.507 -4.395 -11.211 1.00 80.31 200 ILE A O 1
ATOM 1576 N N . LYS A 1 201 ? -12.490 -5.363 -12.969 1.00 67.06 201 LYS A N 1
ATOM 1577 C CA . LYS A 1 201 ? -13.662 -6.120 -13.442 1.00 67.06 201 LYS A CA 1
ATOM 1578 C C . LYS A 1 201 ? -13.819 -7.505 -12.807 1.00 67.06 201 LYS A C 1
ATOM 1580 O O . LYS A 1 201 ? -14.902 -8.069 -12.864 1.00 67.06 201 LYS A O 1
ATOM 1585 N N . ASN A 1 202 ? -12.757 -8.076 -12.231 1.00 61.75 202 ASN A N 1
ATOM 1586 C CA . ASN A 1 202 ? -12.775 -9.439 -11.692 1.00 61.75 202 ASN A CA 1
ATOM 1587 C C . ASN A 1 202 ? -12.324 -9.478 -10.223 1.00 61.75 202 ASN A C 1
ATOM 1589 O O . ASN A 1 202 ? -11.134 -9.564 -9.915 1.00 61.75 202 ASN A O 1
ATOM 1593 N N . THR A 1 203 ? -13.296 -9.405 -9.317 1.00 62.94 203 THR A N 1
ATOM 1594 C CA . THR A 1 203 ? -13.129 -9.446 -7.854 1.00 62.94 203 THR A CA 1
ATOM 1595 C C . THR A 1 203 ? -13.476 -10.818 -7.264 1.00 62.94 203 THR A C 1
ATOM 1597 O O . THR A 1 203 ? -13.691 -10.925 -6.062 1.00 62.94 203 THR A O 1
ATOM 1600 N N . SER A 1 204 ? -13.498 -11.887 -8.071 1.00 64.88 204 SER A N 1
ATOM 1601 C CA . SER A 1 204 ? -13.927 -13.237 -7.653 1.00 64.88 204 SER A CA 1
ATOM 1602 C C . SER A 1 204 ? -13.148 -13.828 -6.470 1.00 64.88 204 SER A C 1
ATOM 1604 O O . SER A 1 204 ? -13.686 -14.633 -5.716 1.00 64.88 204 SER A O 1
ATOM 1606 N N . TRP A 1 205 ? -11.894 -13.410 -6.281 1.00 68.12 205 TRP A N 1
ATOM 1607 C CA . TRP A 1 205 ? -11.053 -13.820 -5.153 1.00 68.12 205 TRP A CA 1
ATOM 1608 C C . TRP A 1 205 ? -11.420 -13.117 -3.840 1.00 68.12 205 TRP A C 1
ATOM 1610 O O . TRP A 1 205 ? -11.156 -13.646 -2.763 1.00 68.12 205 TRP A O 1
ATOM 1620 N N . TYR A 1 206 ? -12.040 -11.936 -3.905 1.00 67.06 206 TYR A N 1
ATOM 1621 C CA . TYR A 1 206 ? -12.503 -11.222 -2.722 1.00 67.06 206 TYR A CA 1
ATOM 1622 C C . TYR A 1 206 ? -13.846 -11.815 -2.285 1.00 67.06 206 TYR A C 1
ATOM 1624 O O . TYR A 1 206 ? -14.921 -11.345 -2.660 1.00 67.06 206 TYR A O 1
ATOM 1632 N N . GLN A 1 207 ? -13.773 -12.882 -1.490 1.00 58.72 207 GLN A N 1
ATOM 1633 C CA . GLN A 1 207 ? -14.929 -13.535 -0.876 1.00 58.72 207 GLN A CA 1
ATOM 1634 C C . GLN A 1 207 ? -15.504 -12.646 0.238 1.00 58.72 207 GLN A C 1
ATOM 1636 O O . GLN A 1 207 ? -15.255 -12.828 1.436 1.00 58.72 207 GLN A O 1
ATOM 1641 N N . ALA A 1 208 ? -16.259 -11.628 -0.162 1.00 57.69 208 ALA A N 1
ATOM 1642 C CA . ALA A 1 208 ? -17.157 -10.920 0.733 1.00 57.69 208 ALA A CA 1
ATOM 1643 C C . ALA A 1 208 ? -18.500 -11.648 0.830 1.00 57.69 208 ALA A C 1
ATOM 1645 O O . ALA A 1 208 ? -18.951 -12.281 -0.117 1.00 57.69 208 ALA A O 1
ATOM 1646 N N . GLU A 1 209 ? -19.186 -11.468 1.960 1.00 51.72 209 GLU A N 1
ATOM 1647 C CA . GLU A 1 209 ? -20.569 -11.927 2.185 1.00 51.72 209 GLU A CA 1
ATOM 1648 C C . GLU A 1 209 ? -21.568 -11.399 1.129 1.00 51.72 209 GLU A C 1
ATOM 1650 O O . GLU A 1 209 ? -22.711 -11.845 1.078 1.00 51.72 209 GLU A O 1
ATOM 1655 N N . ARG A 1 210 ? -21.162 -10.429 0.294 1.00 58.22 210 ARG A N 1
ATOM 1656 C CA . ARG A 1 210 ? -21.931 -9.889 -0.831 1.00 58.22 210 ARG A CA 1
ATOM 1657 C C . ARG A 1 210 ? -21.021 -9.686 -2.046 1.00 58.22 210 ARG A C 1
ATOM 1659 O O . ARG A 1 210 ? -19.894 -9.225 -1.853 1.00 58.22 210 ARG A O 1
ATOM 1666 N N . PRO A 1 211 ? -21.505 -9.947 -3.275 1.00 58.97 211 PRO A N 1
ATOM 1667 C CA . PRO A 1 211 ? -20.741 -9.674 -4.483 1.00 58.97 211 PRO A CA 1
ATOM 1668 C C . PRO A 1 211 ? -20.439 -8.178 -4.560 1.00 58.97 211 PRO A C 1
ATOM 1670 O O . PRO A 1 211 ? -21.334 -7.330 -4.584 1.00 58.97 211 PRO A O 1
ATOM 1673 N N . VAL A 1 212 ? -19.152 -7.858 -4.552 1.00 63.47 212 VAL A N 1
ATOM 1674 C CA . VAL A 1 212 ? -18.668 -6.506 -4.796 1.00 63.47 212 VAL A CA 1
ATOM 1675 C C . VAL A 1 212 ? -18.687 -6.337 -6.311 1.00 63.47 212 VAL A C 1
ATOM 1677 O O . VAL A 1 212 ? -17.963 -7.052 -6.998 1.00 63.47 212 VAL A O 1
ATOM 1680 N N . GLY A 1 213 ? -19.574 -5.478 -6.823 1.00 67.06 213 GLY A N 1
ATOM 1681 C CA . GLY A 1 213 ? -19.680 -5.179 -8.256 1.00 67.06 213 GLY A CA 1
ATOM 1682 C C . GLY A 1 213 ? -18.428 -4.485 -8.807 1.00 67.06 213 GLY A C 1
ATOM 1683 O O . GLY A 1 213 ? -17.317 -4.692 -8.323 1.00 67.06 213 GLY A O 1
ATOM 1684 N N . GLU A 1 214 ? -18.592 -3.618 -9.804 1.00 71.31 214 GLU A N 1
ATOM 1685 C CA . GLU A 1 214 ? -17.472 -2.822 -10.315 1.00 71.31 214 GLU A CA 1
ATOM 1686 C C . GLU A 1 214 ? -16.927 -1.893 -9.222 1.00 71.31 214 GLU A C 1
ATOM 1688 O O . GLU A 1 214 ? -17.636 -1.031 -8.695 1.00 71.31 214 GLU A O 1
ATOM 1693 N N . VAL A 1 215 ? -15.663 -2.094 -8.846 1.00 84.75 215 VAL A N 1
ATOM 1694 C CA . VAL A 1 215 ? -14.984 -1.317 -7.805 1.00 84.75 215 VAL A CA 1
ATOM 1695 C C . VAL A 1 215 ? -13.581 -0.958 -8.277 1.00 84.75 215 VAL A C 1
ATOM 1697 O O . VAL A 1 215 ? -12.912 -1.738 -8.961 1.00 84.75 215 VAL A O 1
ATOM 1700 N N . SER A 1 216 ? -13.144 0.249 -7.926 1.00 90.31 216 SER A N 1
ATOM 1701 C CA . SER A 1 216 ? -11.782 0.699 -8.189 1.00 90.31 216 SER A CA 1
ATOM 1702 C C . SER A 1 216 ? -10.767 -0.070 -7.345 1.00 90.31 216 SER A C 1
ATOM 1704 O O . SER A 1 216 ? -11.084 -0.571 -6.262 1.00 90.31 216 SER A O 1
ATOM 1706 N N . LEU A 1 217 ? -9.516 -0.140 -7.800 1.00 89.81 217 LEU A N 1
ATOM 1707 C CA . LEU A 1 217 ? -8.432 -0.744 -7.024 1.00 89.81 217 LEU A CA 1
ATOM 1708 C C . LEU A 1 217 ? -8.307 -0.076 -5.640 1.00 89.81 217 LEU A C 1
ATOM 1710 O O . LEU A 1 217 ? -8.138 -0.773 -4.642 1.00 89.81 217 LEU A O 1
ATOM 1714 N N . GLY A 1 218 ? -8.504 1.243 -5.555 1.00 89.75 218 GLY A N 1
ATOM 1715 C CA . GLY A 1 218 ? -8.559 1.994 -4.295 1.00 89.75 218 GLY A CA 1
ATOM 1716 C C . GLY A 1 218 ? -9.681 1.535 -3.369 1.00 89.75 218 GLY A C 1
ATOM 1717 O O . GLY A 1 218 ? -9.442 1.256 -2.194 1.00 89.75 218 GLY A O 1
ATOM 1718 N N . GLY A 1 219 ? -10.890 1.349 -3.905 1.00 89.38 219 GLY A N 1
ATOM 1719 C CA . GLY A 1 219 ? -12.007 0.789 -3.145 1.00 89.38 219 GLY A CA 1
ATOM 1720 C C . GLY A 1 219 ? -11.718 -0.620 -2.616 1.00 89.38 219 GLY A C 1
ATOM 1721 O O . GLY A 1 219 ? -12.081 -0.942 -1.484 1.00 89.38 219 GLY A O 1
ATOM 1722 N N . LEU A 1 220 ? -11.009 -1.443 -3.391 1.00 89.25 220 LEU A N 1
ATOM 1723 C CA . LEU A 1 220 ? -10.607 -2.786 -2.976 1.00 89.25 220 LEU A CA 1
ATOM 1724 C C . LEU A 1 220 ? -9.560 -2.768 -1.851 1.00 89.25 220 LEU A C 1
ATOM 1726 O O . LEU A 1 220 ? -9.691 -3.539 -0.899 1.00 89.25 220 LEU A O 1
ATOM 1730 N N . ILE A 1 221 ? -8.576 -1.862 -1.905 1.00 91.12 221 ILE A N 1
ATOM 1731 C CA . ILE A 1 221 ? -7.602 -1.655 -0.816 1.00 91.12 221 ILE A CA 1
ATOM 1732 C C . ILE A 1 221 ? -8.332 -1.291 0.480 1.00 91.12 221 ILE A C 1
ATOM 1734 O O . ILE A 1 221 ? -8.083 -1.901 1.522 1.00 91.12 221 ILE A O 1
ATOM 1738 N N . ILE A 1 222 ? -9.286 -0.353 0.410 1.00 91.56 222 ILE A N 1
ATOM 1739 C CA . ILE A 1 222 ? -10.088 0.058 1.569 1.00 91.56 222 ILE A CA 1
ATOM 1740 C C . ILE A 1 222 ? -10.851 -1.139 2.143 1.00 91.56 222 ILE A C 1
ATOM 1742 O O . ILE A 1 222 ? -10.825 -1.365 3.350 1.00 91.56 222 ILE A O 1
ATOM 1746 N N . LEU A 1 223 ? -11.502 -1.936 1.295 1.00 88.88 223 LEU A N 1
ATOM 1747 C CA . LEU A 1 223 ? -12.263 -3.113 1.718 1.00 88.88 223 LEU A CA 1
ATOM 1748 C C . LEU A 1 223 ? -11.395 -4.179 2.400 1.00 88.88 223 LEU A C 1
ATOM 1750 O O . LEU A 1 223 ? -11.814 -4.753 3.411 1.00 88.88 223 LEU A O 1
ATOM 1754 N N . VAL A 1 224 ? -10.196 -4.443 1.873 1.00 88.75 224 VAL A N 1
ATOM 1755 C CA . VAL A 1 224 ? -9.238 -5.372 2.488 1.00 88.75 224 VAL A CA 1
ATOM 1756 C C . VAL A 1 224 ? -8.769 -4.823 3.833 1.00 88.75 224 VAL A C 1
ATOM 1758 O O . VAL A 1 224 ? -8.879 -5.527 4.830 1.00 88.75 224 VAL A O 1
ATOM 1761 N N . PHE A 1 225 ? -8.356 -3.556 3.919 1.00 90.00 225 PHE A N 1
ATOM 1762 C CA . PHE A 1 225 ? -7.914 -2.965 5.186 1.00 90.00 225 PHE A CA 1
ATOM 1763 C C . PHE A 1 225 ? -9.011 -2.863 6.238 1.00 90.00 225 PHE A C 1
ATOM 1765 O O . PHE A 1 225 ? -8.752 -3.159 7.404 1.00 90.00 225 PHE A O 1
ATOM 1772 N N . VAL A 1 226 ? -10.242 -2.520 5.855 1.00 88.69 226 VAL A N 1
ATOM 1773 C CA . VAL A 1 226 ? -11.384 -2.536 6.775 1.00 88.69 226 VAL A CA 1
ATOM 1774 C C . VAL A 1 226 ? -11.569 -3.939 7.354 1.00 88.69 226 VAL A C 1
ATOM 1776 O O . VAL A 1 226 ? -11.673 -4.086 8.573 1.00 88.69 226 VAL A O 1
ATOM 1779 N N . ARG A 1 227 ? -11.549 -4.979 6.509 1.00 85.62 227 ARG A N 1
ATOM 1780 C CA . ARG A 1 227 ? -11.649 -6.377 6.954 1.00 85.62 227 ARG A CA 1
ATOM 1781 C C . ARG A 1 227 ? -10.476 -6.763 7.859 1.00 85.62 227 ARG A C 1
ATOM 1783 O O . ARG A 1 227 ? -10.709 -7.319 8.930 1.00 85.62 227 ARG A O 1
ATOM 1790 N N . THR A 1 228 ? -9.243 -6.430 7.480 1.00 85.50 228 THR A N 1
ATOM 1791 C CA . THR A 1 228 ? -8.030 -6.732 8.255 1.00 85.50 228 THR A CA 1
ATOM 1792 C C . THR A 1 228 ? -8.065 -6.069 9.628 1.00 85.50 228 THR A C 1
ATOM 1794 O O . THR A 1 228 ? -7.798 -6.726 10.631 1.00 85.50 228 THR A O 1
ATOM 1797 N N . ILE A 1 229 ? -8.472 -4.800 9.713 1.00 86.31 229 ILE A N 1
ATOM 1798 C CA . ILE A 1 229 ? -8.631 -4.082 10.984 1.00 86.31 229 ILE A CA 1
ATOM 1799 C C . ILE A 1 229 ? -9.696 -4.753 11.865 1.00 86.31 229 ILE A C 1
ATOM 1801 O O . ILE A 1 229 ? -9.477 -4.961 13.064 1.00 86.31 229 ILE A O 1
ATOM 1805 N N . GLN A 1 230 ? -10.845 -5.108 11.284 1.00 83.50 230 GLN A N 1
ATOM 1806 C CA . GLN A 1 230 ? -11.938 -5.753 12.012 1.00 83.50 230 GLN A CA 1
ATOM 1807 C C . GLN A 1 230 ? -11.533 -7.133 12.546 1.00 83.50 230 GLN A C 1
ATOM 1809 O O . GLN A 1 230 ? -11.748 -7.412 13.725 1.00 83.50 230 GLN A O 1
ATOM 1814 N N . LEU A 1 231 ? -10.896 -7.967 11.719 1.00 79.44 231 LEU A N 1
ATOM 1815 C CA . LEU A 1 231 ? -10.401 -9.282 12.129 1.00 79.44 231 LEU A CA 1
ATOM 1816 C C . LEU A 1 231 ? -9.294 -9.166 13.177 1.00 79.44 231 LEU A C 1
ATOM 1818 O O . LEU A 1 231 ? -9.314 -9.897 14.167 1.00 79.44 231 LEU A O 1
ATOM 1822 N N . ASN A 1 232 ? -8.380 -8.209 13.015 1.00 80.19 232 ASN A N 1
ATOM 1823 C CA . ASN A 1 232 ? -7.317 -7.965 13.979 1.00 80.19 232 ASN A CA 1
ATOM 1824 C C . ASN A 1 232 ? -7.866 -7.535 15.348 1.00 80.19 232 ASN A C 1
ATOM 1826 O O . ASN A 1 232 ? -7.411 -8.018 16.379 1.00 80.19 232 ASN A O 1
ATOM 1830 N N . THR A 1 233 ? -8.899 -6.689 15.376 1.00 75.38 233 THR A N 1
ATOM 1831 C CA . THR A 1 233 ? -9.548 -6.263 16.631 1.00 75.38 233 THR A CA 1
ATOM 1832 C C . THR A 1 233 ? -10.190 -7.439 17.377 1.00 75.38 233 THR A C 1
ATOM 1834 O O . THR A 1 233 ? -10.181 -7.463 18.609 1.00 75.38 233 THR A O 1
ATOM 1837 N N . LEU A 1 234 ? -10.724 -8.421 16.643 1.00 71.62 234 LEU A N 1
ATOM 1838 C CA . LEU A 1 234 ? -11.420 -9.576 17.215 1.00 71.62 234 LEU A CA 1
ATOM 1839 C C . LEU A 1 234 ? -10.481 -10.724 17.615 1.00 71.62 234 LEU A C 1
ATOM 1841 O O . LEU A 1 234 ? -10.702 -11.330 18.661 1.00 71.62 234 LEU A O 1
ATOM 1845 N N . LYS A 1 235 ? -9.463 -11.036 16.801 1.00 69.50 235 LYS A N 1
ATOM 1846 C CA . LYS A 1 235 ? -8.628 -12.242 16.962 1.00 69.50 235 LYS A CA 1
ATOM 1847 C C . LYS A 1 235 ? -7.242 -11.959 17.540 1.00 69.50 235 LYS A C 1
ATOM 1849 O O . LYS A 1 235 ? -6.892 -12.518 18.572 1.00 69.50 235 LYS A O 1
ATOM 1854 N N . THR A 1 236 ? -6.448 -11.126 16.872 1.00 65.44 236 THR A N 1
ATOM 1855 C CA . THR A 1 236 ? -4.990 -11.043 17.096 1.00 65.44 236 THR A CA 1
ATOM 1856 C C . THR A 1 236 ? -4.560 -9.871 17.978 1.00 65.44 236 THR A C 1
ATOM 1858 O O . THR A 1 236 ? -3.515 -9.944 18.612 1.00 65.44 236 THR A O 1
ATOM 1861 N N . ARG A 1 237 ? -5.369 -8.805 18.062 1.00 76.19 237 ARG A N 1
ATOM 1862 C CA . ARG A 1 237 ? -5.118 -7.571 18.836 1.00 76.19 237 ARG A CA 1
ATOM 1863 C C . ARG A 1 237 ? -3.730 -6.952 18.608 1.00 76.19 237 ARG A C 1
ATOM 1865 O O . ARG A 1 237 ? -3.175 -6.314 19.501 1.00 76.19 237 ARG A O 1
ATOM 1872 N N . ASP A 1 238 ? -3.195 -7.076 17.398 1.00 82.56 238 ASP A N 1
ATOM 1873 C CA . ASP A 1 238 ? -1.898 -6.520 17.030 1.00 82.56 238 ASP A CA 1
ATOM 1874 C C . ASP A 1 238 ? -1.995 -5.001 16.796 1.00 82.56 238 ASP A C 1
ATOM 1876 O O . ASP A 1 238 ? -2.627 -4.521 15.847 1.00 82.56 238 ASP A O 1
ATOM 1880 N N . ARG A 1 239 ? -1.339 -4.221 17.661 1.00 82.12 239 ARG A N 1
ATOM 1881 C CA . ARG A 1 239 ? -1.303 -2.755 17.567 1.00 82.12 239 ARG A CA 1
ATOM 1882 C C . ARG A 1 239 ? -0.555 -2.263 16.322 1.00 82.12 239 ARG A C 1
ATOM 1884 O O . ARG A 1 239 ? -0.943 -1.224 15.781 1.00 82.12 239 ARG A O 1
ATOM 1891 N N . TYR A 1 240 ? 0.482 -2.969 15.875 1.00 85.06 240 TYR A N 1
ATOM 1892 C CA . TYR A 1 240 ? 1.292 -2.573 14.724 1.00 85.06 240 TYR A CA 1
ATOM 1893 C C . TYR A 1 240 ? 0.488 -2.720 13.432 1.00 85.06 240 TYR A C 1
ATOM 1895 O O . TYR A 1 240 ? 0.309 -1.734 12.717 1.00 85.06 240 TYR A O 1
ATOM 1903 N N . LEU A 1 241 ? -0.094 -3.900 13.185 1.00 85.75 241 LEU A N 1
ATOM 1904 C CA . LEU A 1 241 ? -0.965 -4.137 12.027 1.00 85.75 241 LEU A CA 1
ATOM 1905 C C . LEU A 1 241 ? -2.114 -3.120 11.977 1.00 85.75 241 LEU A C 1
ATOM 1907 O O . LEU A 1 241 ? -2.373 -2.512 10.942 1.00 85.75 241 LEU A O 1
ATOM 1911 N N . HIS A 1 242 ? -2.765 -2.874 13.120 1.00 84.88 242 HIS A N 1
ATOM 1912 C CA . HIS A 1 242 ? -3.869 -1.921 13.192 1.00 84.88 242 HIS A CA 1
ATOM 1913 C C . HIS A 1 242 ? -3.439 -0.492 12.825 1.00 84.88 242 HIS A C 1
ATOM 1915 O O . HIS A 1 242 ? -4.120 0.180 12.048 1.00 84.88 242 HIS A O 1
ATOM 1921 N N . THR A 1 243 ? -2.368 0.011 13.443 1.00 88.94 243 THR A N 1
ATOM 1922 C CA . THR A 1 243 ? -1.914 1.398 13.254 1.00 88.94 243 THR A CA 1
ATOM 1923 C C . THR A 1 243 ? -1.479 1.632 11.814 1.00 88.94 243 THR A C 1
ATOM 1925 O O . THR A 1 243 ? -1.874 2.624 11.214 1.00 88.94 243 THR A O 1
ATOM 1928 N N . ASN A 1 244 ? -0.753 0.682 11.233 1.00 90.62 244 ASN A N 1
ATOM 1929 C CA . ASN A 1 244 ? -0.256 0.773 9.867 1.00 90.62 244 ASN A CA 1
ATOM 1930 C C . ASN A 1 244 ? -1.364 0.687 8.810 1.00 90.62 244 ASN A C 1
ATOM 1932 O O . ASN A 1 244 ? -1.350 1.468 7.863 1.00 90.62 244 ASN A O 1
ATOM 1936 N N . CYS A 1 245 ? -2.374 -0.178 8.983 1.00 91.31 245 CYS A N 1
ATOM 1937 C CA . CYS A 1 245 ? -3.538 -0.171 8.088 1.00 91.31 245 CYS A CA 1
ATOM 1938 C C . CYS A 1 245 ? -4.274 1.175 8.138 1.00 91.31 245 CYS A C 1
ATOM 1940 O O . CYS A 1 245 ? -4.706 1.683 7.108 1.00 91.31 245 CYS A O 1
ATOM 1942 N N . LEU A 1 246 ? -4.413 1.768 9.329 1.00 90.56 246 LEU A N 1
ATOM 1943 C CA . LEU A 1 246 ? -5.070 3.066 9.474 1.00 90.56 246 LEU A CA 1
ATOM 1944 C C . LEU A 1 246 ? -4.226 4.210 8.894 1.00 90.56 246 LEU A C 1
ATOM 1946 O O . LEU A 1 246 ? -4.792 5.115 8.291 1.00 90.56 246 LEU A O 1
ATOM 1950 N N . ALA A 1 247 ? -2.900 4.154 9.037 1.00 92.56 247 ALA A N 1
ATOM 1951 C CA . ALA A 1 247 ? -1.979 5.114 8.435 1.00 92.56 247 ALA A CA 1
ATOM 1952 C C . ALA A 1 247 ? -2.053 5.073 6.903 1.00 92.56 247 ALA A C 1
ATOM 1954 O O . ALA A 1 247 ? -2.233 6.111 6.278 1.00 92.56 247 ALA A O 1
ATOM 1955 N N . ALA A 1 248 ? -2.042 3.881 6.300 1.00 93.00 248 ALA A N 1
ATOM 1956 C CA . ALA A 1 248 ? -2.206 3.742 4.855 1.00 93.00 248 ALA A CA 1
ATOM 1957 C C . ALA A 1 248 ? -3.574 4.270 4.371 1.00 93.00 248 ALA A C 1
ATOM 1959 O O . ALA A 1 248 ? -3.648 4.972 3.366 1.00 93.00 248 ALA A O 1
ATOM 1960 N N . LEU A 1 249 ? -4.662 4.007 5.113 1.00 93.00 249 LEU A N 1
ATOM 1961 C CA . LEU A 1 249 ? -5.978 4.596 4.817 1.00 93.00 249 LEU A CA 1
ATOM 1962 C C . LEU A 1 249 ? -5.979 6.126 4.940 1.00 93.00 249 LEU A C 1
ATOM 1964 O O . LEU A 1 249 ? -6.642 6.795 4.151 1.00 93.00 249 LEU A O 1
ATOM 1968 N N . ALA A 1 250 ? -5.263 6.677 5.923 1.00 92.19 250 ALA A N 1
ATOM 1969 C CA . ALA A 1 250 ? -5.144 8.117 6.112 1.00 92.19 250 ALA A CA 1
ATOM 1970 C C . ALA A 1 250 ? -4.371 8.770 4.959 1.00 92.19 250 ALA A C 1
ATOM 1972 O O . ALA A 1 250 ? -4.843 9.773 4.426 1.00 92.19 250 ALA A O 1
ATOM 1973 N N . ASN A 1 251 ? -3.265 8.166 4.515 1.00 93.69 251 ASN A N 1
ATOM 1974 C CA . ASN A 1 251 ? -2.501 8.638 3.359 1.00 93.69 251 ASN A CA 1
ATOM 1975 C C . ASN A 1 251 ? -3.378 8.689 2.095 1.00 93.69 251 ASN A C 1
ATOM 1977 O O . ASN A 1 251 ? -3.435 9.698 1.402 1.00 93.69 251 ASN A O 1
ATOM 1981 N N . MET A 1 252 ? -4.173 7.641 1.856 1.00 91.44 252 MET A N 1
ATOM 1982 C CA . MET A 1 252 ? -5.055 7.560 0.686 1.00 91.44 252 MET A CA 1
ATOM 1983 C C . MET A 1 252 ? -6.322 8.427 0.784 1.00 91.44 252 MET A C 1
ATOM 1985 O O . MET A 1 252 ? -7.036 8.581 -0.212 1.00 91.44 252 MET A O 1
ATOM 1989 N N . SER A 1 253 ? -6.632 8.983 1.961 1.00 90.88 253 SER A N 1
ATOM 1990 C CA . SER A 1 253 ? -7.918 9.642 2.235 1.00 90.88 253 SER A CA 1
ATOM 1991 C C . SER A 1 253 ? -8.187 10.867 1.355 1.00 90.88 253 SER A C 1
ATOM 1993 O O . SER A 1 253 ? -9.342 11.144 1.023 1.00 90.88 253 SER A O 1
ATOM 1995 N N . SER A 1 254 ? -7.134 11.551 0.894 1.00 89.38 254 SER A N 1
ATOM 1996 C CA . SER A 1 254 ? -7.214 12.690 -0.034 1.00 89.38 254 SER A CA 1
ATOM 1997 C C . SER A 1 254 ? -7.832 12.319 -1.392 1.00 89.38 254 SER A C 1
ATOM 1999 O O . SER A 1 254 ? -8.394 13.170 -2.088 1.00 89.38 254 SER A O 1
ATOM 2001 N N . SER A 1 255 ? -7.762 11.035 -1.756 1.00 89.44 255 SER A N 1
ATOM 2002 C CA . SER A 1 255 ? -8.198 10.490 -3.044 1.00 89.44 255 SER A CA 1
ATOM 2003 C C . SER A 1 255 ? -9.532 9.735 -2.971 1.00 89.44 255 SER A C 1
ATOM 2005 O O . SER A 1 255 ? -9.951 9.153 -3.968 1.00 89.44 255 SER A O 1
ATOM 2007 N N . PHE A 1 256 ? -10.244 9.773 -1.835 1.00 87.75 256 PHE A N 1
ATOM 2008 C CA . PHE A 1 256 ? -11.548 9.114 -1.648 1.00 87.75 256 PHE A CA 1
ATOM 2009 C C . PHE A 1 256 ? -12.677 9.849 -2.387 1.00 87.75 256 PHE A C 1
ATOM 2011 O O . PHE A 1 256 ? -13.575 10.446 -1.793 1.00 87.75 256 PHE A O 1
ATOM 2018 N N . LYS A 1 257 ? -12.635 9.803 -3.718 1.00 82.19 257 LYS A N 1
ATOM 2019 C CA . LYS A 1 257 ? -13.641 10.376 -4.614 1.00 82.19 257 LYS A CA 1
ATOM 2020 C C . LYS A 1 257 ? -14.373 9.248 -5.328 1.00 82.19 257 LYS A C 1
ATOM 2022 O O . LYS A 1 257 ? -13.759 8.263 -5.715 1.00 82.19 257 LYS A O 1
ATOM 2027 N N . GLN A 1 258 ? -15.689 9.398 -5.491 1.00 80.69 258 GLN A N 1
ATOM 2028 C CA . GLN A 1 258 ? -16.528 8.470 -6.268 1.00 80.69 258 GLN A CA 1
ATOM 2029 C C . GLN A 1 258 ? -16.414 6.993 -5.831 1.00 80.69 258 GLN A C 1
ATOM 2031 O O . GLN A 1 258 ? -16.513 6.076 -6.642 1.00 80.69 258 GLN A O 1
ATOM 2036 N N . LEU A 1 259 ? -16.233 6.750 -4.528 1.00 83.62 259 LEU A N 1
ATOM 2037 C CA . LEU A 1 259 ? -16.251 5.400 -3.968 1.00 83.62 259 LEU A CA 1
ATOM 2038 C C . LEU A 1 259 ? -17.650 4.778 -4.088 1.00 83.62 259 LEU A C 1
ATOM 2040 O O . LEU A 1 259 ? -18.668 5.459 -3.941 1.00 83.62 259 LEU A O 1
ATOM 2044 N N . SER A 1 260 ? -17.706 3.463 -4.307 1.00 84.38 260 SER A N 1
ATOM 2045 C CA . SER A 1 260 ? -18.980 2.746 -4.349 1.00 84.38 260 SER A CA 1
ATOM 2046 C C . SER A 1 260 ? -19.678 2.780 -2.984 1.00 84.38 260 SER A C 1
ATOM 2048 O O . SER A 1 260 ? -19.032 2.776 -1.931 1.00 84.38 260 SER A O 1
ATOM 2050 N N . SER A 1 261 ? -21.016 2.770 -2.988 1.00 85.81 261 SER A N 1
ATOM 2051 C CA . SER A 1 261 ? -21.820 2.833 -1.755 1.00 85.81 261 SER A CA 1
ATOM 2052 C C . SER A 1 261 ? -21.418 1.751 -0.741 1.00 85.81 261 SER A C 1
ATOM 2054 O O . SER A 1 261 ? -21.291 2.028 0.451 1.00 85.81 261 SER A O 1
ATOM 2056 N N . THR A 1 262 ? -21.107 0.543 -1.218 1.00 84.25 262 THR A N 1
ATOM 2057 C CA . THR A 1 262 ? -20.631 -0.575 -0.392 1.00 84.25 262 THR A CA 1
ATOM 2058 C C . THR A 1 262 ? -19.326 -0.256 0.340 1.00 84.25 262 THR A C 1
ATOM 2060 O O . THR A 1 262 ? -19.196 -0.570 1.524 1.00 84.25 262 THR A O 1
ATOM 2063 N N . VAL A 1 263 ? -18.361 0.378 -0.335 1.00 85.88 263 VAL A N 1
ATOM 2064 C CA . VAL A 1 263 ? -17.073 0.761 0.269 1.00 85.88 263 VAL A CA 1
ATOM 2065 C C . VAL A 1 263 ? -17.305 1.821 1.345 1.00 85.88 263 VAL A C 1
ATOM 2067 O O . VAL A 1 263 ? -16.825 1.666 2.469 1.00 85.88 263 VAL A O 1
ATOM 2070 N N . CYS A 1 264 ? -18.114 2.842 1.044 1.00 86.62 264 CYS A N 1
ATOM 2071 C CA . CYS A 1 264 ? -18.471 3.894 1.997 1.00 86.62 264 CYS A CA 1
ATOM 2072 C C . CYS A 1 264 ? -19.160 3.330 3.246 1.00 86.62 264 CYS A C 1
ATOM 2074 O O . CYS A 1 264 ? -18.781 3.675 4.361 1.00 86.62 264 CYS A O 1
ATOM 2076 N N . GLN A 1 265 ? -20.118 2.413 3.082 1.00 88.12 265 GLN A N 1
ATOM 2077 C CA . GLN A 1 265 ? -20.799 1.760 4.206 1.00 88.12 265 GLN A CA 1
ATOM 2078 C C . GLN A 1 265 ? -19.826 0.981 5.097 1.00 88.12 265 GLN A C 1
ATOM 2080 O O . GLN A 1 265 ? -19.897 1.071 6.323 1.00 88.12 265 GLN A O 1
ATOM 2085 N N . LYS A 1 266 ? -18.895 0.224 4.503 1.00 88.06 266 LYS A N 1
ATOM 2086 C CA . LYS A 1 266 ? -17.883 -0.526 5.262 1.00 88.06 266 LYS A CA 1
ATOM 2087 C C . LYS A 1 266 ? -16.916 0.407 5.996 1.00 88.06 266 LYS A C 1
ATOM 2089 O O . LYS A 1 266 ? -16.567 0.120 7.141 1.00 88.06 266 LYS A O 1
ATOM 2094 N N . LEU A 1 267 ? -16.530 1.523 5.376 1.00 87.62 267 LEU A N 1
ATOM 2095 C CA . LEU A 1 267 ? -15.666 2.531 5.985 1.00 87.62 267 LEU A CA 1
ATOM 2096 C C . LEU A 1 267 ? -16.356 3.239 7.161 1.00 87.62 267 LEU A C 1
ATOM 2098 O O . LEU A 1 267 ? -15.790 3.295 8.251 1.00 87.62 267 LEU A O 1
ATOM 2102 N N . ILE A 1 268 ? -17.595 3.704 6.973 1.00 87.56 268 ILE A N 1
ATOM 2103 C CA . ILE A 1 268 ? -18.402 4.320 8.038 1.00 87.56 268 ILE A CA 1
ATOM 2104 C C . ILE A 1 268 ? -18.593 3.329 9.188 1.00 87.56 268 ILE A C 1
ATOM 2106 O O . ILE A 1 268 ? -18.301 3.666 10.331 1.00 87.56 268 ILE A O 1
ATOM 2110 N N . GLY A 1 269 ? -18.963 2.079 8.895 1.00 87.62 269 GLY A N 1
ATOM 2111 C CA . GLY A 1 269 ? -19.142 1.054 9.924 1.00 87.62 269 GLY A CA 1
ATOM 2112 C C . GLY A 1 269 ? -17.862 0.732 10.706 1.00 87.62 269 GLY A C 1
ATOM 2113 O O . GLY A 1 269 ? -17.927 0.389 11.888 1.00 87.62 269 GLY A O 1
ATOM 2114 N N . LEU A 1 270 ? -16.680 0.860 10.090 1.00 86.50 270 LEU A N 1
ATOM 2115 C CA . LEU A 1 270 ? -15.408 0.779 10.812 1.00 86.50 270 LEU A CA 1
ATOM 2116 C C . LEU A 1 270 ? -15.225 1.977 11.747 1.00 86.50 270 LEU A C 1
ATOM 2118 O O . LEU A 1 270 ? -14.882 1.781 12.915 1.00 86.50 270 LEU A O 1
ATOM 2122 N N . LEU A 1 271 ? -15.444 3.197 11.252 1.00 84.88 271 LEU A N 1
ATOM 2123 C CA . LEU A 1 271 ? -15.276 4.423 12.035 1.00 84.88 271 LEU A CA 1
ATOM 2124 C C . LEU A 1 271 ? -16.240 4.466 13.221 1.00 84.88 271 LEU A C 1
ATOM 2126 O O . LEU A 1 271 ? -15.799 4.696 14.344 1.00 84.88 271 LEU A O 1
ATOM 2130 N N . GLU A 1 272 ? -17.518 4.164 13.002 1.00 85.44 272 GLU A N 1
ATOM 2131 C CA . GLU A 1 272 ? -18.537 4.086 14.051 1.00 85.44 272 GLU A CA 1
ATOM 2132 C C . GLU A 1 272 ? -18.145 3.086 15.136 1.00 85.44 272 GLU A C 1
ATOM 2134 O O . GLU A 1 272 ? -18.143 3.430 16.317 1.00 85.44 272 GLU A O 1
ATOM 2139 N N . ARG A 1 273 ? -17.727 1.871 14.754 1.00 84.75 273 ARG A N 1
ATOM 2140 C CA . ARG A 1 273 ? -17.291 0.852 15.718 1.00 84.75 273 ARG A CA 1
ATOM 2141 C C . ARG A 1 273 ? -16.088 1.324 16.532 1.00 84.75 273 ARG A C 1
ATOM 2143 O O . ARG A 1 273 ? -16.082 1.183 17.748 1.00 84.75 273 ARG A O 1
ATOM 2150 N N . ARG A 1 274 ? -15.094 1.941 15.887 1.00 82.44 274 ARG A N 1
ATOM 2151 C CA . ARG A 1 274 ? -13.889 2.454 16.563 1.00 82.44 274 ARG A CA 1
ATOM 2152 C C . ARG A 1 274 ? -14.193 3.633 17.485 1.00 82.44 274 ARG A C 1
ATOM 2154 O O . ARG A 1 274 ? -13.612 3.724 18.566 1.00 82.44 274 ARG A O 1
ATOM 2161 N N . ILE A 1 275 ? -15.092 4.527 17.079 1.00 80.31 275 ILE A N 1
ATOM 2162 C CA . ILE A 1 275 ? -15.565 5.630 17.919 1.00 80.31 275 ILE A CA 1
ATOM 2163 C C . ILE A 1 275 ? -16.310 5.063 19.131 1.00 80.31 275 ILE A C 1
ATOM 2165 O O . ILE A 1 275 ? -16.018 5.461 20.259 1.00 80.31 275 ILE A O 1
ATOM 2169 N N . GLN A 1 276 ? -17.194 4.087 18.920 1.00 78.81 276 GLN A N 1
ATOM 2170 C CA . GLN A 1 276 ? -17.970 3.457 19.982 1.00 78.81 276 GLN A CA 1
ATOM 2171 C C . GLN A 1 276 ? -17.087 2.703 20.984 1.00 78.81 276 GLN A C 1
ATOM 2173 O O . GLN A 1 276 ? -17.261 2.868 22.192 1.00 78.81 276 GLN A O 1
ATOM 2178 N N . ASP A 1 277 ? -16.096 1.946 20.506 1.00 82.25 277 ASP A N 1
ATOM 2179 C CA . ASP A 1 277 ? -15.123 1.250 21.355 1.00 82.25 277 ASP A CA 1
ATOM 2180 C C . ASP A 1 277 ? -14.328 2.238 22.218 1.00 82.25 277 ASP A C 1
ATOM 2182 O O . ASP A 1 277 ? -14.143 2.018 23.419 1.00 82.25 277 ASP A O 1
ATOM 2186 N N . ARG A 1 278 ? -13.902 3.369 21.634 1.00 80.81 278 ARG A N 1
ATOM 2187 C CA . ARG A 1 278 ? -13.184 4.423 22.365 1.00 80.81 278 ARG A CA 1
ATOM 2188 C C . ARG A 1 278 ? -14.068 5.067 23.432 1.00 80.81 278 ARG A C 1
ATOM 2190 O O . ARG A 1 278 ? -13.632 5.200 24.571 1.00 80.81 278 ARG A O 1
ATOM 2197 N N . ILE A 1 279 ? -15.310 5.421 23.094 1.00 81.19 279 ILE A N 1
ATOM 2198 C CA . ILE A 1 279 ? -16.275 5.996 24.046 1.00 81.19 279 ILE A CA 1
ATOM 2199 C C . ILE A 1 279 ? -16.543 5.019 25.197 1.00 81.19 279 ILE A C 1
ATOM 2201 O O . ILE A 1 279 ? -16.547 5.421 26.363 1.00 81.19 279 ILE A O 1
ATOM 2205 N N . LEU A 1 280 ? -16.749 3.734 24.895 1.00 84.19 280 LEU A N 1
ATOM 2206 C CA . LEU A 1 280 ? -16.983 2.702 25.904 1.00 84.19 280 LEU A CA 1
ATOM 2207 C C . LEU A 1 280 ? -15.776 2.544 26.836 1.00 84.19 280 LEU A C 1
ATOM 2209 O O . LEU A 1 280 ? -15.956 2.444 28.051 1.00 84.19 280 LEU A O 1
ATOM 2213 N N . PHE A 1 281 ? -14.558 2.557 26.289 1.00 81.81 281 PHE A N 1
ATOM 2214 C CA . PHE A 1 281 ? -13.331 2.492 27.079 1.00 81.81 281 PHE A CA 1
ATOM 2215 C C . PHE A 1 281 ? -13.202 3.692 28.025 1.00 81.81 281 PHE A C 1
ATOM 2217 O O . PHE A 1 281 ? -12.996 3.499 29.222 1.00 81.81 281 PHE A O 1
ATOM 2224 N N . THR A 1 282 ? -13.417 4.917 27.535 1.00 83.69 282 THR A N 1
ATOM 2225 C CA . THR A 1 282 ? -13.388 6.129 28.370 1.00 83.69 282 THR A CA 1
ATOM 2226 C C . THR A 1 282 ? -14.426 6.069 29.491 1.00 83.69 282 THR A C 1
ATOM 2228 O O . THR A 1 282 ? -14.108 6.377 30.637 1.00 83.69 282 THR A O 1
ATOM 2231 N N . LYS A 1 283 ? -15.649 5.600 29.203 1.00 89.81 283 LYS A N 1
ATOM 2232 C CA . LYS A 1 283 ? -16.695 5.420 30.224 1.00 89.81 283 LYS A CA 1
ATOM 2233 C C . LYS A 1 283 ? -16.305 4.390 31.288 1.00 89.81 283 LYS A C 1
ATOM 2235 O O . LYS A 1 283 ? -16.552 4.621 32.468 1.00 89.81 283 LYS A O 1
ATOM 2240 N N . ARG A 1 284 ? -15.707 3.258 30.895 1.00 87.50 284 ARG A N 1
ATOM 2241 C CA . ARG A 1 284 ? -15.212 2.239 31.841 1.00 87.50 284 ARG A CA 1
ATOM 2242 C C . ARG A 1 284 ? -14.091 2.788 32.716 1.00 87.50 284 ARG A C 1
ATOM 2244 O O . ARG A 1 284 ? -14.118 2.576 33.922 1.00 87.50 284 ARG A O 1
ATOM 2251 N N . HIS A 1 285 ? -13.158 3.525 32.120 1.00 89.81 285 HIS A N 1
ATOM 2252 C CA . HIS A 1 285 ? -12.052 4.144 32.840 1.00 89.81 285 HIS A CA 1
ATOM 2253 C C . HIS A 1 285 ? -12.545 5.177 33.863 1.00 89.81 285 HIS A C 1
ATOM 2255 O O . HIS A 1 285 ? -12.125 5.147 35.013 1.00 89.81 285 HIS A O 1
ATOM 2261 N N . ALA A 1 286 ? -13.500 6.030 33.481 1.00 91.56 286 ALA A N 1
ATOM 2262 C CA . ALA A 1 286 ? -14.115 6.993 34.394 1.00 91.56 286 ALA A CA 1
ATOM 2263 C C . ALA A 1 286 ? -14.825 6.308 35.576 1.00 91.56 286 ALA A C 1
ATOM 2265 O O . ALA A 1 286 ? -14.647 6.718 36.717 1.00 91.56 286 ALA A O 1
ATOM 2266 N N . LYS A 1 287 ? -15.573 5.223 35.323 1.00 92.62 287 LYS A N 1
ATOM 2267 C CA . LYS A 1 287 ? -16.218 4.436 36.390 1.00 92.62 287 LYS A CA 1
ATOM 2268 C C . LYS A 1 287 ? -15.213 3.785 37.338 1.00 92.62 287 LYS A C 1
ATOM 2270 O O . LYS A 1 287 ? -15.463 3.741 38.535 1.00 92.62 287 LYS A O 1
ATOM 2275 N N . LEU A 1 288 ? -14.101 3.273 36.810 1.00 92.88 288 LEU A N 1
ATOM 2276 C CA . LEU A 1 288 ? -13.046 2.672 37.623 1.00 92.88 288 LEU A CA 1
ATOM 2277 C C . LEU A 1 288 ? -12.388 3.716 38.535 1.00 92.88 288 LEU A C 1
ATOM 2279 O O . LEU A 1 288 ? -12.185 3.440 39.712 1.00 92.88 288 LEU A O 1
ATOM 2283 N N . ILE A 1 289 ? -12.099 4.912 38.010 1.00 92.44 289 ILE A N 1
ATOM 2284 C CA . ILE A 1 289 ? -11.574 6.031 38.807 1.00 92.44 289 ILE A CA 1
ATOM 2285 C C . ILE A 1 289 ? -12.554 6.402 39.918 1.00 92.44 289 ILE A C 1
ATOM 2287 O O . ILE A 1 289 ? -12.142 6.541 41.064 1.00 92.44 289 ILE A O 1
ATOM 2291 N N . GLU A 1 290 ? -13.842 6.519 39.597 1.00 92.94 290 GLU A N 1
ATOM 2292 C CA . GLU A 1 290 ? -14.848 6.876 40.597 1.00 92.94 290 GLU A CA 1
ATOM 2293 C C . GLU A 1 290 ? -14.972 5.807 41.687 1.00 92.94 290 GLU A C 1
ATOM 2295 O O . GLU A 1 290 ? -15.014 6.133 42.868 1.00 92.94 290 GLU A O 1
ATOM 2300 N N . HIS A 1 291 ? -14.933 4.525 41.317 1.00 93.38 291 HIS A N 1
ATOM 2301 C CA . HIS A 1 291 ? -14.912 3.433 42.287 1.00 93.38 291 HIS A CA 1
ATOM 2302 C C . HIS A 1 291 ? -13.670 3.483 43.192 1.00 93.38 291 HIS A C 1
ATOM 2304 O O . HIS A 1 291 ? -13.778 3.263 44.395 1.00 93.38 291 HIS A O 1
ATOM 2310 N N . MET A 1 292 ? -12.493 3.793 42.636 1.00 92.31 292 MET A N 1
ATOM 2311 C CA . MET A 1 292 ? -11.267 3.970 43.426 1.00 92.31 292 MET A CA 1
ATOM 2312 C C . MET A 1 292 ? -11.361 5.176 44.372 1.00 92.31 292 MET A C 1
ATOM 2314 O O . MET A 1 292 ? -10.927 5.075 45.516 1.00 92.31 292 MET A O 1
ATOM 2318 N N . ARG A 1 293 ? -11.962 6.289 43.928 1.00 92.94 293 ARG A N 1
ATOM 2319 C CA . ARG A 1 293 ? -12.181 7.489 44.752 1.00 92.94 293 ARG A CA 1
ATOM 2320 C C . ARG A 1 293 ? -13.103 7.194 45.933 1.00 92.94 293 ARG A C 1
ATOM 2322 O O . ARG A 1 293 ? -12.751 7.499 47.064 1.00 92.94 293 ARG A O 1
ATOM 2329 N N . ILE A 1 294 ? -14.246 6.565 45.663 1.00 93.06 294 ILE A N 1
ATOM 2330 C CA . ILE A 1 294 ? -15.231 6.200 46.685 1.00 93.06 294 ILE A CA 1
ATOM 2331 C C . ILE A 1 294 ? -14.622 5.223 47.702 1.00 93.06 294 ILE A C 1
ATOM 2333 O O . ILE A 1 294 ? -14.790 5.412 48.901 1.00 93.06 294 ILE A O 1
ATOM 2337 N N . SER A 1 295 ? -13.874 4.210 47.246 1.00 90.81 295 SER A N 1
ATOM 2338 C CA . SER A 1 295 ? -13.185 3.271 48.146 1.00 90.81 295 SER A CA 1
ATOM 2339 C C . SER A 1 295 ? -12.205 3.988 49.077 1.00 90.81 295 SER A C 1
ATOM 2341 O O . SER A 1 295 ? -12.211 3.730 50.274 1.00 90.81 295 SER A O 1
ATOM 2343 N N . ALA A 1 296 ? -11.413 4.926 48.549 1.00 91.38 296 ALA A N 1
ATOM 2344 C CA . ALA A 1 296 ? -10.465 5.692 49.353 1.00 91.38 296 ALA A CA 1
ATOM 2345 C C . ALA A 1 296 ? -11.158 6.605 50.382 1.00 91.38 296 ALA A C 1
ATOM 2347 O O . ALA A 1 296 ? -10.645 6.792 51.482 1.00 91.38 296 ALA A O 1
ATOM 2348 N N . GLU A 1 297 ? -12.323 7.168 50.049 1.00 92.06 297 GLU A N 1
ATOM 2349 C CA . GLU A 1 297 ? -13.124 7.951 50.999 1.00 92.06 297 GLU A CA 1
ATOM 2350 C C . GLU A 1 297 ? -13.644 7.081 52.149 1.00 92.06 297 GLU A C 1
ATOM 2352 O O . GLU A 1 297 ? -13.517 7.479 53.308 1.00 92.06 297 GLU A O 1
ATOM 2357 N N . TYR A 1 298 ? -14.136 5.873 51.856 1.00 89.38 298 TYR A N 1
ATOM 2358 C CA . TYR A 1 298 ? -14.555 4.921 52.888 1.00 89.38 298 TYR A CA 1
ATOM 2359 C C . TYR A 1 298 ? -13.401 4.481 53.796 1.00 89.38 298 TYR A C 1
ATOM 2361 O O . TYR A 1 298 ? -13.580 4.431 55.014 1.00 89.38 298 TYR A O 1
ATOM 2369 N N . ASP A 1 299 ? -12.220 4.210 53.238 1.00 87.94 299 ASP A N 1
ATOM 2370 C CA . ASP A 1 299 ? -11.046 3.811 54.023 1.00 87.94 299 ASP A CA 1
ATOM 2371 C C . ASP A 1 299 ? -10.622 4.927 55.000 1.00 87.94 299 ASP A C 1
ATOM 2373 O O . ASP A 1 299 ? -10.396 4.671 56.185 1.00 87.94 299 ASP A O 1
ATOM 2377 N N . LEU A 1 300 ? -10.614 6.188 54.546 1.00 87.31 300 LEU A N 1
ATOM 2378 C CA . LEU A 1 300 ? -10.302 7.351 55.389 1.00 87.31 300 LEU A CA 1
ATOM 2379 C C . LEU A 1 300 ? -11.343 7.591 56.491 1.00 87.31 300 LEU A C 1
ATOM 2381 O O . LEU A 1 300 ? -10.997 8.008 57.600 1.00 87.31 300 LEU A O 1
ATOM 2385 N N . GLU A 1 301 ? -12.628 7.377 56.206 1.00 83.94 301 GLU A N 1
ATOM 2386 C CA . GLU A 1 301 ? -13.680 7.468 57.222 1.00 83.94 301 GLU A CA 1
ATOM 2387 C C . GLU A 1 301 ? -13.556 6.356 58.268 1.00 83.94 301 GLU A C 1
ATOM 2389 O O . GLU A 1 301 ? -13.735 6.611 59.463 1.00 83.94 301 GLU A O 1
ATOM 2394 N N . HIS A 1 302 ? -13.188 5.147 57.842 1.00 80.81 302 HIS A N 1
ATOM 2395 C CA . HIS A 1 302 ? -12.985 4.017 58.738 1.00 80.81 302 HIS A CA 1
ATOM 2396 C C . HIS A 1 302 ? -11.756 4.208 59.645 1.00 80.81 302 HIS A C 1
ATOM 2398 O O . HIS A 1 302 ? -11.829 3.940 60.849 1.00 80.81 302 HIS A O 1
ATOM 2404 N N . GLU A 1 303 ? -10.658 4.762 59.121 1.00 76.75 303 GLU A N 1
ATOM 2405 C CA . GLU A 1 303 ? -9.489 5.157 59.921 1.00 76.75 303 GLU A CA 1
ATOM 2406 C C . GLU A 1 303 ? -9.833 6.240 60.952 1.00 76.75 303 GLU A C 1
ATOM 2408 O O . GLU A 1 303 ? -9.462 6.130 62.119 1.00 76.75 303 GLU A O 1
ATOM 2413 N N . LYS A 1 304 ? -10.602 7.269 60.573 1.00 75.06 304 LYS A N 1
ATOM 2414 C CA . LYS A 1 304 ? -11.037 8.312 61.520 1.00 75.06 304 LYS A CA 1
ATOM 2415 C C . LYS A 1 304 ? -11.915 7.755 62.639 1.00 75.06 304 LYS A C 1
ATOM 2417 O O . LYS A 1 304 ? -11.758 8.150 63.794 1.00 75.06 304 LYS A O 1
ATOM 2422 N N . GLN A 1 305 ? -12.838 6.850 62.314 1.00 70.06 305 GLN A N 1
ATOM 2423 C CA . GLN A 1 305 ? -13.693 6.212 63.315 1.00 70.06 305 GLN A CA 1
ATOM 2424 C C . GLN A 1 305 ? -12.874 5.338 64.266 1.00 70.06 305 GLN A C 1
ATOM 2426 O O . GLN A 1 305 ? -12.998 5.490 65.478 1.00 70.06 305 GLN A O 1
ATOM 2431 N N . THR A 1 306 ? -11.994 4.482 63.746 1.00 68.94 306 THR A N 1
ATOM 2432 C CA . THR A 1 306 ? -11.124 3.636 64.581 1.00 68.94 306 THR A CA 1
ATOM 2433 C C . THR A 1 306 ? -10.178 4.455 65.461 1.00 68.94 306 THR A C 1
ATOM 2435 O O . THR A 1 306 ? -10.007 4.111 66.628 1.00 68.94 306 THR A O 1
ATOM 2438 N N . HIS A 1 307 ? -9.639 5.579 64.978 1.00 66.81 307 HIS A N 1
ATOM 2439 C CA . HIS A 1 307 ? -8.847 6.490 65.812 1.00 66.81 307 HIS A CA 1
ATOM 2440 C C . HIS A 1 307 ? -9.676 7.092 66.959 1.00 66.81 307 HIS A C 1
ATOM 2442 O O . HIS A 1 307 ? -9.241 7.074 68.107 1.00 66.81 307 HIS A O 1
ATOM 2448 N N . ASN A 1 308 ? -10.903 7.550 66.693 1.00 67.69 308 ASN A N 1
ATOM 2449 C CA . ASN A 1 308 ? -11.773 8.099 67.740 1.00 67.69 308 ASN A CA 1
ATOM 2450 C C . ASN A 1 308 ? -12.157 7.064 68.814 1.00 67.69 308 ASN A C 1
ATOM 2452 O O . ASN A 1 308 ? -12.294 7.433 69.978 1.00 67.69 308 ASN A O 1
ATOM 2456 N N . TYR A 1 309 ? -12.290 5.782 68.454 1.00 61.50 309 TYR A N 1
ATOM 2457 C CA . TYR A 1 309 ? -12.550 4.701 69.415 1.00 61.50 309 TYR A CA 1
ATOM 2458 C C . TYR A 1 309 ? -11.336 4.327 70.278 1.00 61.50 309 TYR A C 1
ATOM 2460 O O . TYR A 1 309 ? -11.522 3.813 71.374 1.00 61.50 309 TYR A O 1
ATOM 2468 N N . ILE A 1 310 ? -10.107 4.552 69.802 1.00 64.12 310 ILE A N 1
ATOM 2469 C CA . ILE A 1 310 ? -8.875 4.227 70.545 1.00 64.12 310 ILE A CA 1
ATOM 2470 C C . ILE A 1 310 ? -8.502 5.334 71.546 1.00 64.12 310 ILE A C 1
ATOM 2472 O O . ILE A 1 310 ? -7.857 5.056 72.555 1.00 64.12 310 ILE A O 1
ATOM 2476 N N . TYR A 1 311 ? -8.906 6.579 71.279 1.00 56.59 311 TYR A N 1
ATOM 2477 C CA . TYR A 1 311 ? -8.577 7.753 72.100 1.00 56.59 311 TYR A CA 1
ATOM 2478 C C . TYR A 1 311 ? -9.754 8.307 72.930 1.00 56.59 311 TYR A C 1
ATOM 2480 O O . TYR A 1 311 ? -9.629 9.401 73.484 1.00 56.59 311 TYR A O 1
ATOM 2488 N N . SER A 1 312 ? -10.870 7.573 73.029 1.00 50.69 312 SER A N 1
ATOM 2489 C CA . SER A 1 312 ? -11.979 7.843 73.967 1.00 50.69 312 SER A CA 1
ATOM 2490 C C . SER A 1 312 ? -11.914 6.898 75.161 1.00 50.69 312 SER A C 1
ATOM 2492 O O . SER A 1 312 ? -12.212 7.359 76.284 1.00 50.69 312 SER A O 1
#

Organism: Parascaris equorum (NCBI:txid6256)

Radius of gyration: 28.19 Å; chains: 1; bounding box: 60×60×96 Å

InterPro domains:
  IPR019142 Dymeclin [PTHR12895] (149-301)

Sequence (312 aa):
MIFWWFYAYSCYKDICSSSRSMELTKALLTNYLQRNTPYVTKREKEPESIVLGLAASVWSVMQLAAGYDETNGYDEDANLIPPASLGSLSVLLLLNLACHQNADSNKANLYKETLSAFQNAREVSSVNNSSTRVFRLDYSALYDRLCATVIPVLRVLHDGSPSGSLNLSSNSHHVYLSLIVILILSEDDFFCKIVHETMIKNTSWYQAERPVGEVSLGGLIILVFVRTIQLNTLKTRDRYLHTNCLAALANMSSSFKQLSSTVCQKLIGLLERRIQDRILFTKRHAKLIEHMRISAEYDLEHEKQTHNYIYS